Protein AF-A0A524QD61-F1 (afdb_monomer_lite)

pLDDT: mean 81.46, std 14.7, range [40.5, 98.0]

Sequence (202 aa):
MQDIEWNERHVESLQLNGTSVRSRIYLPDRIAVSKVGALKPNMVGGVGQSLQEFVIHHDVAAAFSEAGFSGFSLRPVFNSKTETAYTEIHQLYSDVIMPAAELGRKTPPADGGGVRQLGCLVYENLEQHDVADFNRTAEDWAAGNMPLWVVSDRVRELFLRNKLKGWAFRPVLVKASEMHIEYERLWNGLFEQVAANSQNFF

Secondary structure (DSSP, 8-state):
-EEEEEEEEEEEEE-TTS-EEEEEEEEEEEEEES--TT--TTBEEEETTTS-EEEEEHHHHHHHHHTT--S-EEEEEEETTT-PEEEEEEEEE---BPPPPEEPTT-PBPTTSSBPTTSPEEES-GGGS---SEEE-S---BTTTBPPEEE-HHHHHHHHHTT-BS------EETTSHHHHHHHHHHHHHHHHHHH-TT---

Radius of gyration: 18.97 Å; chains: 1; bounding box: 41×42×58 Å

Foldseek 3Di:
DKDWDWDKDWAFAQDPVRDGDTDIAIFTPAIADQDDVPADLQEWADDDPFQLWIKHFVNVVVLCVVLVFDFWDWAFYANPPPRDTDDGMTTTGGPAEDHYFDFDPDQDCDDPRHRPPPTATEDEPCVVPPDTQWYWYSAQPTPPRHTHIDGDPVSVVSCVVVVHDDDDDDDHHYPPPPVNVVVVVVVVVVVVVLVPDPVDDD

Structure (mmCIF, N/CA/C/O backbone):
data_AF-A0A524QD61-F1
#
_entry.id   AF-A0A524QD61-F1
#
loop_
_atom_site.group_PDB
_atom_site.id
_atom_site.type_symbol
_atom_site.label_atom_id
_atom_site.label_alt_id
_atom_site.label_comp_id
_atom_site.label_asym_id
_atom_site.label_entity_id
_atom_site.label_seq_id
_atom_site.pdbx_PDB_ins_code
_atom_site.Cartn_x
_atom_site.Cartn_y
_atom_site.Cartn_z
_atom_site.occupancy
_atom_site.B_iso_or_equiv
_atom_site.auth_seq_id
_atom_site.auth_comp_id
_atom_site.auth_asym_id
_atom_site.auth_atom_id
_atom_site.pdbx_PDB_model_num
ATOM 1 N N . MET A 1 1 ? 0.135 13.541 21.041 1.00 54.34 1 MET A N 1
ATOM 2 C CA . MET A 1 1 ? 1.300 12.672 21.275 1.00 54.34 1 MET A CA 1
ATOM 3 C C . MET A 1 1 ? 0.947 11.331 20.665 1.00 54.34 1 MET A C 1
ATOM 5 O O . MET A 1 1 ? -0.198 10.916 20.827 1.00 54.34 1 MET A O 1
ATOM 9 N N . GLN A 1 2 ? 1.826 10.796 19.827 1.00 64.00 2 GLN A N 1
ATOM 10 C CA . GLN A 1 2 ? 1.661 9.499 19.173 1.00 64.00 2 GLN A CA 1
ATOM 11 C C . GLN A 1 2 ? 2.726 8.597 19.777 1.00 64.00 2 GLN A C 1
ATOM 13 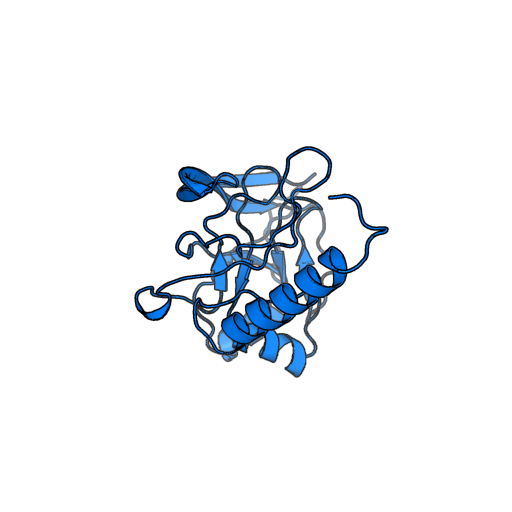O O . GLN A 1 2 ? 3.885 9.006 19.788 1.00 64.00 2 GLN A O 1
ATOM 18 N N . ASP A 1 3 ? 2.324 7.429 20.262 1.00 73.69 3 ASP A N 1
ATOM 19 C CA . ASP A 1 3 ? 3.251 6.422 20.774 1.00 73.69 3 ASP A CA 1
ATOM 20 C C . ASP A 1 3 ? 3.189 5.221 19.834 1.00 73.69 3 ASP A C 1
ATOM 22 O O . ASP A 1 3 ? 2.102 4.744 19.486 1.00 73.69 3 ASP A O 1
ATOM 26 N N . ILE A 1 4 ? 4.356 4.799 19.353 1.00 74.75 4 ILE A N 1
ATOM 27 C CA . ILE A 1 4 ? 4.501 3.726 18.371 1.00 74.75 4 ILE A CA 1
ATOM 28 C C . ILE A 1 4 ? 5.575 2.774 18.871 1.00 74.75 4 ILE A C 1
ATOM 30 O O . ILE A 1 4 ? 6.682 3.203 19.197 1.00 74.75 4 ILE A O 1
ATOM 34 N N . GLU A 1 5 ? 5.239 1.490 18.913 1.00 76.94 5 GLU A N 1
ATOM 35 C CA . GLU A 1 5 ? 6.209 0.419 19.138 1.00 76.94 5 GLU A CA 1
ATOM 36 C C . GLU A 1 5 ? 6.637 -0.139 17.783 1.00 76.94 5 GLU A C 1
ATOM 38 O O . GLU A 1 5 ? 5.806 -0.301 16.888 1.00 76.94 5 GLU A O 1
ATOM 43 N N . TRP A 1 6 ? 7.929 -0.413 17.620 1.00 75.62 6 TRP A N 1
ATOM 44 C CA . TRP A 1 6 ? 8.536 -0.743 16.332 1.00 75.62 6 TRP A CA 1
ATOM 45 C C . TRP A 1 6 ? 9.083 -2.168 16.312 1.00 75.62 6 TRP A C 1
ATOM 47 O O . TRP A 1 6 ? 9.751 -2.593 17.253 1.00 75.62 6 TRP A O 1
ATOM 57 N N . ASN A 1 7 ? 8.871 -2.855 15.193 1.00 73.31 7 ASN A N 1
ATOM 58 C CA . ASN A 1 7 ? 9.538 -4.096 14.829 1.00 73.31 7 ASN A CA 1
ATOM 59 C C . ASN A 1 7 ? 10.638 -3.797 13.812 1.00 73.31 7 ASN A C 1
ATOM 61 O O . ASN A 1 7 ? 10.357 -3.313 12.711 1.00 73.31 7 ASN A O 1
ATOM 65 N N . GLU A 1 8 ? 11.887 -4.083 14.166 1.00 74.81 8 GLU A N 1
ATOM 66 C CA . GLU A 1 8 ? 13.007 -3.965 13.236 1.00 74.81 8 GLU A CA 1
ATOM 67 C C . GLU A 1 8 ? 13.124 -5.239 12.395 1.00 74.81 8 GLU A C 1
ATOM 69 O O . GLU A 1 8 ? 13.230 -6.352 12.916 1.00 74.81 8 GLU A O 1
ATOM 74 N N . ARG A 1 9 ? 13.147 -5.073 11.071 1.00 72.94 9 ARG A N 1
ATOM 75 C CA . ARG A 1 9 ? 13.425 -6.151 10.122 1.00 72.94 9 ARG A CA 1
ATOM 76 C C . ARG A 1 9 ? 14.653 -5.799 9.293 1.00 72.94 9 ARG A C 1
ATOM 78 O O . ARG A 1 9 ? 14.871 -4.649 8.918 1.00 72.94 9 ARG A O 1
ATOM 85 N N . HIS A 1 10 ? 15.452 -6.814 8.981 1.00 68.38 10 HIS A N 1
ATOM 86 C CA . HIS A 1 10 ? 16.588 -6.677 8.075 1.00 68.38 10 HIS A CA 1
ATOM 87 C C . HIS A 1 10 ? 16.255 -7.324 6.741 1.00 68.38 10 HIS A C 1
ATOM 89 O O . HIS A 1 10 ? 16.083 -8.544 6.693 1.00 68.38 10 HIS A O 1
ATOM 95 N N . VAL A 1 11 ? 16.243 -6.530 5.676 1.00 67.44 11 VAL A N 1
ATOM 96 C CA . VAL A 1 11 ? 15.952 -6.995 4.317 1.00 67.44 11 VAL A CA 1
ATOM 97 C C . VAL A 1 11 ? 17.062 -6.600 3.359 1.00 67.44 11 VAL A C 1
ATOM 99 O O . VAL A 1 11 ? 17.781 -5.623 3.579 1.00 67.44 11 VAL A O 1
ATOM 102 N N . GLU A 1 12 ? 17.242 -7.392 2.309 1.00 66.19 12 GLU A N 1
ATOM 103 C CA . GLU A 1 12 ? 18.050 -6.959 1.173 1.00 66.19 12 GLU A CA 1
ATOM 104 C C . GLU A 1 12 ? 17.297 -5.849 0.446 1.00 66.19 12 GLU A C 1
ATOM 106 O O . GLU A 1 12 ? 16.121 -5.999 0.129 1.00 66.19 12 GLU A O 1
ATOM 111 N N . SER A 1 13 ? 17.965 -4.720 0.235 1.00 62.00 13 SER A N 1
ATOM 112 C CA . SER A 1 13 ? 17.374 -3.535 -0.379 1.00 62.00 13 SER A CA 1
ATOM 113 C C . SER A 1 13 ? 18.336 -2.963 -1.408 1.00 62.00 13 SER A C 1
ATOM 115 O O . SER A 1 13 ? 19.558 -3.049 -1.247 1.00 62.00 13 SER A O 1
ATOM 117 N N . LEU A 1 14 ? 17.799 -2.325 -2.438 1.00 56.44 14 LEU A N 1
ATOM 118 C CA . LEU A 1 14 ? 18.605 -1.546 -3.363 1.00 56.44 14 LEU A CA 1
ATOM 119 C C . LEU A 1 14 ? 18.788 -0.136 -2.805 1.00 56.44 14 LEU A C 1
ATOM 121 O O . LEU A 1 14 ? 17.829 0.621 -2.657 1.00 56.44 14 LEU A O 1
ATOM 125 N N . GLN A 1 15 ? 20.035 0.229 -2.503 1.00 58.75 15 GLN A N 1
ATOM 126 C CA . GLN A 1 15 ? 20.349 1.625 -2.225 1.00 58.75 15 GLN A CA 1
ATOM 127 C C . GLN A 1 15 ? 20.408 2.428 -3.525 1.00 58.75 15 GLN A C 1
ATOM 129 O O . GLN A 1 15 ? 20.627 1.894 -4.614 1.00 58.75 15 GLN A O 1
ATOM 134 N N . LEU A 1 16 ? 20.233 3.745 -3.402 1.00 51.09 16 LEU A N 1
ATOM 135 C CA . LEU A 1 16 ? 20.120 4.687 -4.523 1.00 51.09 16 LEU A CA 1
ATOM 136 C C . LEU A 1 16 ? 21.317 4.684 -5.497 1.00 51.09 16 LEU A C 1
ATOM 138 O O . LEU A 1 16 ? 21.212 5.211 -6.599 1.00 51.09 16 LEU A O 1
ATOM 142 N N . ASN A 1 17 ? 22.444 4.083 -5.115 1.00 47.22 17 ASN A N 1
ATOM 143 C CA . ASN A 1 17 ? 23.649 3.914 -5.930 1.00 47.22 17 ASN A CA 1
ATOM 144 C C . ASN A 1 17 ? 23.704 2.575 -6.701 1.00 47.22 17 ASN A C 1
ATOM 146 O O . ASN A 1 17 ? 24.743 2.254 -7.277 1.00 47.22 17 ASN A O 1
ATOM 150 N N . GLY A 1 18 ? 22.629 1.780 -6.703 1.00 48.41 18 GLY A N 1
ATOM 151 C CA . GLY A 1 18 ? 22.551 0.517 -7.445 1.00 48.41 18 GLY A CA 1
ATOM 152 C C . GLY A 1 18 ? 23.327 -0.641 -6.809 1.00 48.41 18 GLY A C 1
ATOM 153 O O . GLY A 1 18 ? 23.438 -1.705 -7.415 1.00 48.41 18 GLY A O 1
ATOM 154 N N . THR A 1 19 ? 23.851 -0.468 -5.591 1.00 53.31 19 THR A N 1
ATOM 155 C CA . THR A 1 19 ? 24.375 -1.586 -4.798 1.00 53.31 19 THR A CA 1
ATOM 156 C C . THR A 1 19 ? 23.262 -2.181 -3.940 1.00 53.31 19 THR A C 1
ATOM 158 O O . THR A 1 19 ? 22.610 -1.458 -3.184 1.00 53.31 19 THR A O 1
ATOM 161 N N . SER A 1 20 ? 23.055 -3.499 -4.044 1.00 55.41 20 SER A N 1
ATOM 162 C CA . SER A 1 20 ? 22.259 -4.238 -3.061 1.00 55.41 20 SER A CA 1
ATOM 163 C C . SER A 1 20 ? 23.017 -4.230 -1.735 1.00 55.41 20 SER A C 1
ATOM 165 O O . SER A 1 20 ? 24.135 -4.742 -1.640 1.00 55.41 20 SER A O 1
ATOM 167 N N . VAL A 1 21 ? 22.432 -3.594 -0.725 1.00 61.47 21 VAL A N 1
ATOM 168 C CA . VAL A 1 21 ? 22.944 -3.587 0.645 1.00 61.47 21 VAL A CA 1
ATOM 169 C C . VAL A 1 21 ? 21.800 -4.004 1.552 1.00 61.47 21 VAL A C 1
ATOM 171 O O . VAL A 1 21 ? 20.645 -3.614 1.368 1.00 61.47 21 VAL A O 1
ATOM 174 N N . ARG A 1 22 ? 22.115 -4.817 2.558 1.00 66.12 22 ARG A N 1
ATOM 175 C CA . ARG A 1 22 ? 21.150 -5.178 3.590 1.00 66.12 22 ARG A CA 1
ATOM 176 C C . ARG A 1 22 ? 20.804 -3.930 4.405 1.00 66.12 22 ARG A C 1
ATOM 178 O O . ARG A 1 22 ? 21.645 -3.455 5.169 1.00 66.12 22 ARG A O 1
ATOM 185 N N . SER A 1 23 ? 19.584 -3.424 4.256 1.00 69.12 23 SER A N 1
ATOM 186 C CA . SER A 1 23 ? 19.097 -2.262 5.003 1.00 69.12 23 SER A CA 1
ATOM 187 C C . SER A 1 23 ? 18.125 -2.682 6.097 1.00 69.12 23 SER A C 1
ATOM 189 O O . SER A 1 23 ? 17.608 -3.804 6.147 1.00 69.12 23 SER A O 1
ATOM 191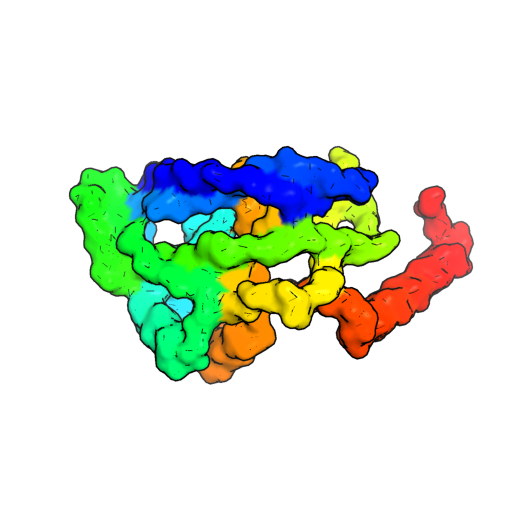 N N . ARG A 1 24 ? 17.939 -1.768 7.044 1.00 77.00 24 ARG A N 1
ATOM 192 C CA . ARG A 1 24 ? 16.968 -1.906 8.125 1.00 77.00 24 ARG A CA 1
ATOM 193 C C . ARG A 1 24 ? 15.681 -1.264 7.663 1.00 77.00 24 ARG A C 1
ATOM 195 O O . ARG A 1 24 ? 15.724 -0.116 7.240 1.00 77.00 24 ARG A O 1
ATOM 202 N N . ILE A 1 25 ? 14.575 -1.978 7.800 1.00 81.94 25 ILE A N 1
ATOM 203 C CA . ILE A 1 25 ? 13.248 -1.390 7.678 1.00 81.94 25 ILE A CA 1
ATOM 204 C C . ILE A 1 25 ? 12.513 -1.512 9.009 1.00 81.94 25 ILE A C 1
ATOM 206 O O . ILE A 1 25 ? 12.712 -2.475 9.759 1.00 81.94 25 ILE A O 1
ATOM 210 N N . TYR A 1 26 ? 11.654 -0.540 9.292 1.00 83.81 26 TYR A N 1
ATOM 211 C CA . TYR A 1 26 ? 10.843 -0.521 10.505 1.00 83.81 26 TYR A CA 1
ATOM 212 C C . TYR A 1 26 ? 9.369 -0.693 10.167 1.00 83.81 26 TYR A C 1
ATOM 214 O O . TYR A 1 26 ? 8.818 0.050 9.356 1.00 83.81 26 TYR A O 1
ATOM 222 N N . LEU A 1 27 ? 8.729 -1.664 10.817 1.00 87.12 27 LEU A N 1
ATOM 223 C CA . LEU A 1 27 ? 7.286 -1.875 10.751 1.00 87.12 27 LEU A CA 1
ATOM 224 C C . LEU A 1 27 ? 6.686 -1.555 12.124 1.00 87.12 27 LEU A C 1
ATOM 226 O O . LEU A 1 27 ? 7.157 -2.101 13.122 1.00 87.12 27 LEU A O 1
ATOM 230 N N . PRO A 1 28 ? 5.670 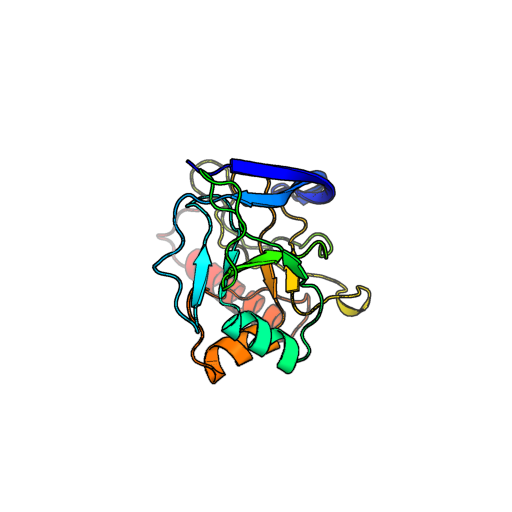-0.688 12.229 1.00 83.81 28 PRO A N 1
ATOM 231 C CA . PRO A 1 28 ? 5.061 -0.383 13.518 1.00 83.81 28 PRO A CA 1
ATOM 232 C C . PRO A 1 28 ? 4.235 -1.567 14.010 1.00 83.81 28 PRO A C 1
ATOM 234 O O . PRO A 1 28 ? 3.270 -1.992 13.367 1.00 83.81 28 PRO A O 1
ATOM 237 N N . ASP A 1 29 ? 4.582 -2.073 15.186 1.00 84.75 29 ASP A N 1
ATOM 238 C CA . ASP A 1 29 ? 3.861 -3.179 15.789 1.00 84.75 29 ASP A CA 1
ATOM 239 C C . ASP A 1 29 ? 2.577 -2.743 16.492 1.00 84.75 29 ASP A C 1
ATOM 241 O O . ASP A 1 29 ? 1.589 -3.484 16.487 1.00 84.75 29 ASP A O 1
ATOM 245 N N . ARG A 1 30 ? 2.585 -1.525 17.040 1.00 88.94 30 ARG A N 1
ATOM 246 C CA . ARG A 1 30 ? 1.469 -0.921 17.766 1.00 88.94 30 ARG A CA 1
ATOM 247 C C . ARG A 1 30 ? 1.380 0.561 17.444 1.00 88.94 30 ARG A C 1
ATOM 249 O O . ARG A 1 30 ? 2.387 1.263 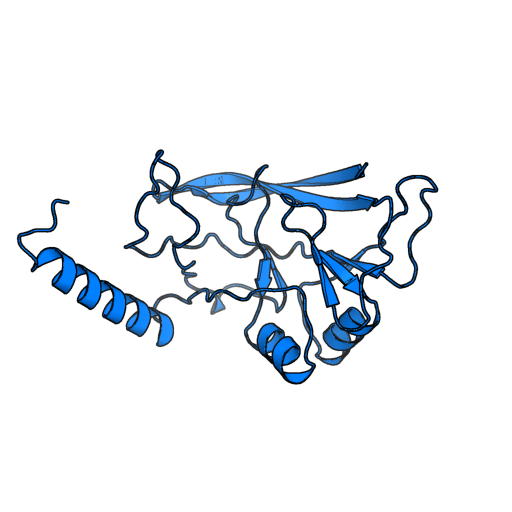17.475 1.00 88.94 30 ARG A O 1
ATOM 256 N N . ILE A 1 31 ? 0.161 1.045 17.217 1.00 90.31 31 ILE A N 1
ATOM 257 C CA . ILE A 1 31 ? -0.126 2.466 17.011 1.00 90.31 31 ILE A CA 1
ATOM 258 C C . ILE A 1 31 ? -1.064 2.967 18.111 1.00 90.31 31 ILE A C 1
ATOM 260 O O . ILE A 1 31 ? -2.183 2.470 18.269 1.00 90.31 31 ILE A O 1
ATOM 264 N N . ALA A 1 32 ? -0.633 4.001 18.835 1.00 90.06 32 ALA A N 1
ATOM 265 C CA . ALA A 1 32 ? -1.470 4.747 19.763 1.00 90.06 32 ALA A CA 1
ATOM 266 C C . ALA A 1 32 ? -1.633 6.208 19.313 1.00 90.06 32 ALA A C 1
ATOM 268 O O . ALA A 1 32 ? -0.662 6.937 19.094 1.00 90.06 32 ALA A O 1
ATOM 269 N N . VAL A 1 33 ? -2.883 6.666 19.201 1.00 87.62 33 VAL A N 1
ATOM 270 C CA . VAL A 1 33 ? -3.227 8.033 18.788 1.00 87.62 33 VAL A CA 1
ATOM 271 C C . VAL A 1 33 ? -4.212 8.677 19.756 1.00 87.62 33 VAL A C 1
ATOM 273 O O . VAL A 1 33 ? -5.158 8.059 20.247 1.00 87.62 33 VAL A O 1
ATOM 276 N N . SER A 1 34 ? -4.027 9.971 20.014 1.00 83.38 34 SER A N 1
ATOM 277 C CA . SER A 1 34 ? -4.862 10.698 20.978 1.00 83.38 34 SER A CA 1
ATOM 278 C C . SER A 1 34 ? -6.315 10.883 20.531 1.00 83.38 34 SER A C 1
ATOM 280 O O . SER A 1 34 ? -7.185 11.098 21.371 1.00 83.38 34 SER A O 1
ATOM 282 N N . LYS A 1 35 ? -6.573 10.882 19.216 1.00 80.31 35 LYS A N 1
ATOM 283 C CA . LYS A 1 35 ? -7.901 11.034 18.606 1.00 80.31 35 LYS A CA 1
ATOM 284 C C . LYS A 1 35 ? -7.909 10.382 17.229 1.00 80.31 35 LYS A C 1
ATOM 286 O O . LYS A 1 35 ? -6.923 10.480 16.506 1.00 80.31 35 LYS A O 1
ATOM 291 N N . VAL A 1 36 ? -9.059 9.837 16.851 1.00 74.50 36 VAL A N 1
ATOM 292 C CA . VAL A 1 36 ? -9.309 9.273 15.511 1.00 74.50 36 VAL A CA 1
ATOM 293 C C . VAL A 1 36 ? -10.597 9.801 14.872 1.00 74.50 36 VAL A C 1
ATOM 295 O O . VAL A 1 36 ? -10.943 9.413 13.762 1.00 74.50 36 VAL A O 1
ATOM 298 N N . GLY A 1 37 ? -11.304 10.695 15.576 1.00 63.16 37 GLY A N 1
ATOM 299 C CA . GLY A 1 37 ? -12.721 11.039 15.382 1.00 63.16 37 GLY A CA 1
ATOM 300 C C . GLY A 1 37 ? -13.116 11.749 14.082 1.00 63.16 37 GLY A C 1
ATOM 301 O O . GLY A 1 37 ? -14.137 12.422 14.059 1.00 63.16 37 GLY A O 1
ATOM 302 N N . ALA A 1 38 ? -12.333 11.627 13.015 1.00 71.88 38 ALA A N 1
ATOM 303 C CA . ALA A 1 38 ? -12.688 12.096 11.679 1.00 71.88 38 ALA A CA 1
ATOM 304 C C . ALA A 1 38 ? -12.552 11.009 10.597 1.00 71.88 38 ALA A C 1
ATOM 306 O O . ALA A 1 38 ? -12.813 11.299 9.427 1.00 71.88 38 ALA A O 1
ATOM 307 N N . LEU A 1 39 ? -12.154 9.778 10.950 1.00 88.88 39 LEU A N 1
ATOM 308 C CA . LEU A 1 39 ? -12.065 8.695 9.976 1.00 88.88 39 LEU A CA 1
ATOM 309 C C . LEU A 1 39 ? -13.470 8.205 9.613 1.00 88.88 39 LEU A C 1
ATOM 311 O O . LEU A 1 39 ? -14.200 7.697 10.458 1.00 88.88 39 LEU A O 1
ATOM 315 N N . LYS A 1 40 ? -13.861 8.413 8.356 1.00 92.31 40 LYS A N 1
ATOM 316 C CA . LYS A 1 40 ? -15.184 8.036 7.846 1.00 92.31 40 LYS A CA 1
ATOM 317 C C . LYS A 1 40 ? -15.223 6.552 7.446 1.00 92.31 40 LYS A C 1
ATOM 319 O O . LYS A 1 40 ? -14.181 6.025 7.060 1.00 92.31 40 LYS A O 1
ATOM 324 N N . PRO A 1 41 ? -16.419 5.932 7.404 1.00 94.81 41 PRO A N 1
ATOM 325 C CA . PRO A 1 41 ? -16.633 4.553 6.949 1.00 94.81 41 PRO A CA 1
ATOM 326 C C . PRO A 1 41 ? -15.951 4.148 5.642 1.00 94.81 41 PRO A C 1
ATOM 328 O O . PRO A 1 41 ? -15.551 3.008 5.475 1.00 94.81 41 PRO A O 1
ATOM 331 N N . ASN A 1 42 ? -15.787 5.081 4.704 1.00 94.81 42 ASN A N 1
ATOM 332 C CA . ASN A 1 42 ? -15.189 4.822 3.396 1.00 94.81 42 ASN A CA 1
ATOM 333 C C . ASN A 1 42 ? -13.763 5.381 3.265 1.00 94.81 42 ASN A C 1
ATOM 335 O O . ASN A 1 42 ? -13.354 5.764 2.167 1.00 94.81 42 ASN A O 1
ATOM 339 N N . MET A 1 43 ? -13.032 5.534 4.371 1.00 92.62 43 MET A N 1
ATOM 340 C CA . MET A 1 43 ? -11.763 6.255 4.385 1.00 92.62 43 MET A CA 1
ATOM 341 C C . MET A 1 43 ? -10.629 5.468 5.040 1.00 92.62 43 MET A C 1
ATOM 343 O O . MET A 1 43 ? -10.794 4.823 6.072 1.00 92.62 43 MET A O 1
ATOM 347 N N . VAL A 1 44 ? -9.452 5.611 4.440 1.00 93.19 44 VAL A N 1
ATOM 348 C CA . VAL A 1 44 ? -8.146 5.272 4.996 1.00 93.19 44 VAL A CA 1
ATOM 349 C C . VAL A 1 44 ? -7.498 6.555 5.519 1.00 93.19 44 VAL A C 1
ATOM 351 O O . VAL A 1 44 ? -7.498 7.586 4.846 1.00 93.19 44 VAL A O 1
ATOM 354 N N . GLY A 1 45 ? -6.984 6.530 6.741 1.00 90.81 45 GLY A N 1
ATOM 355 C CA . GLY A 1 45 ? -6.343 7.668 7.392 1.00 90.81 45 GLY A CA 1
ATOM 356 C C . GLY A 1 45 ? -4.850 7.436 7.539 1.00 90.81 45 GLY A C 1
ATOM 357 O O . GLY A 1 45 ? -4.446 6.388 8.026 1.00 90.81 45 GLY A O 1
ATOM 358 N N . GLY A 1 46 ? -4.030 8.412 7.153 1.00 89.00 46 GLY A N 1
ATOM 359 C CA . GLY A 1 46 ? -2.598 8.387 7.450 1.00 89.00 46 GLY A CA 1
ATOM 360 C C . GLY A 1 46 ? -2.328 8.639 8.936 1.00 89.00 46 GLY A C 1
ATOM 361 O O . GLY A 1 46 ? -2.961 9.498 9.558 1.00 89.00 46 GLY A O 1
ATOM 362 N N . VAL A 1 47 ? -1.378 7.906 9.506 1.00 85.62 47 VAL A N 1
ATOM 363 C CA . VAL A 1 47 ? -0.895 8.087 10.876 1.00 85.62 47 VAL A CA 1
ATOM 364 C C . VAL A 1 47 ? 0.330 8.987 10.835 1.00 85.62 47 VAL A C 1
ATOM 366 O O . VAL A 1 47 ? 1.371 8.605 10.324 1.00 85.62 47 VAL A O 1
ATOM 369 N N . GLY A 1 48 ? 0.210 10.204 11.370 1.00 74.06 48 GLY A N 1
ATOM 370 C CA . GLY A 1 48 ? 1.297 11.189 11.316 1.00 74.06 48 GLY A CA 1
ATOM 371 C C . GLY A 1 48 ? 1.637 11.637 9.886 1.00 74.06 48 GLY A C 1
ATOM 372 O O . GLY A 1 48 ? 1.158 11.087 8.901 1.00 74.06 48 GLY A O 1
ATOM 373 N N . GLN A 1 49 ? 2.438 12.695 9.754 1.00 65.25 49 GLN A N 1
ATOM 374 C CA . GLN A 1 49 ? 2.804 13.213 8.426 1.00 65.25 49 GLN A CA 1
ATOM 375 C C . GLN A 1 49 ? 3.958 12.439 7.776 1.00 65.25 49 GLN A C 1
ATOM 377 O O . GLN A 1 49 ? 4.114 12.495 6.560 1.00 65.25 49 GLN A O 1
ATOM 382 N N . SER A 1 50 ? 4.757 11.720 8.567 1.00 65.56 50 SER A N 1
ATOM 383 C CA . SER A 1 50 ? 5.985 11.068 8.105 1.00 65.56 50 SER A CA 1
ATOM 384 C C . SER A 1 50 ? 5.941 9.546 8.140 1.00 65.56 50 SER A C 1
ATOM 386 O O . SER A 1 50 ? 6.811 8.941 7.527 1.00 65.56 50 SER A O 1
ATOM 388 N N . LEU A 1 51 ? 4.973 8.927 8.830 1.00 7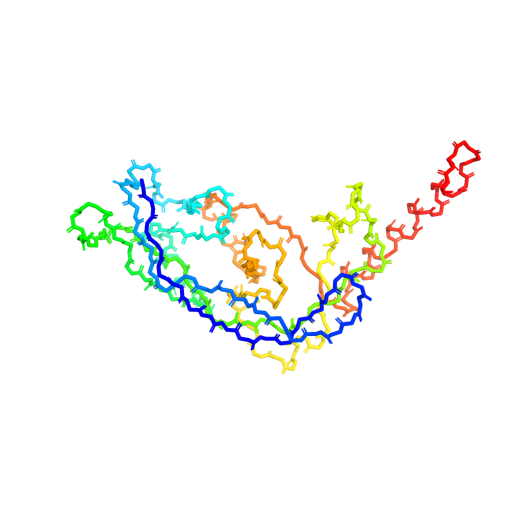1.44 51 LEU A N 1
ATOM 389 C CA . LEU A 1 51 ? 5.072 7.510 9.192 1.00 71.44 51 LEU A CA 1
ATOM 390 C C . LEU A 1 51 ? 4.699 6.549 8.056 1.00 71.44 51 LEU A C 1
ATOM 392 O O . LEU A 1 51 ? 5.033 5.387 8.150 1.00 71.44 51 LEU A O 1
ATOM 396 N N . GLN A 1 52 ? 4.072 7.012 6.965 1.00 80.19 52 GLN A N 1
ATOM 397 C CA . GLN A 1 52 ? 3.627 6.155 5.840 1.00 80.19 52 GLN A CA 1
ATOM 398 C C . GLN A 1 52 ? 2.747 4.965 6.269 1.00 80.19 52 GLN A C 1
ATOM 400 O O . GLN A 1 52 ? 2.672 3.935 5.601 1.00 80.19 52 GLN A O 1
ATOM 405 N N . GLU A 1 53 ? 2.049 5.131 7.389 1.00 88.94 53 GLU A N 1
ATOM 406 C CA . GLU A 1 53 ? 1.232 4.104 8.022 1.00 88.94 53 GLU A CA 1
ATOM 407 C C . GLU A 1 53 ? -0.222 4.512 8.018 1.00 88.94 53 GLU A C 1
ATOM 409 O O . GLU A 1 53 ? -0.549 5.702 8.029 1.00 88.94 53 GLU A O 1
ATOM 414 N N . PHE A 1 54 ? -1.100 3.515 8.001 1.00 92.19 54 PHE A N 1
ATOM 415 C CA . PHE A 1 54 ? -2.510 3.748 7.758 1.00 92.19 54 PHE A CA 1
ATOM 416 C C . PHE A 1 54 ? -3.400 3.066 8.786 1.00 92.19 54 PHE A C 1
ATOM 418 O O . PHE A 1 54 ? -3.182 1.930 9.203 1.00 92.19 54 PHE A O 1
ATOM 425 N N . VAL A 1 55 ? -4.453 3.783 9.155 1.00 94.00 55 VAL A N 1
ATOM 426 C CA . VAL A 1 55 ? -5.587 3.265 9.910 1.00 94.00 55 VAL A CA 1
ATOM 427 C C . VAL A 1 55 ? -6.823 3.266 9.027 1.00 94.00 55 VAL A C 1
ATOM 429 O O . VAL A 1 55 ? -7.005 4.154 8.194 1.00 94.00 55 VAL A O 1
ATOM 432 N N . ILE A 1 56 ? -7.682 2.275 9.202 1.00 95.38 56 ILE A N 1
ATOM 433 C CA . ILE A 1 56 ? -8.887 2.081 8.402 1.00 95.38 56 ILE A CA 1
ATOM 434 C C . ILE A 1 56 ? -10.096 1.869 9.301 1.00 95.38 56 ILE A C 1
ATOM 436 O O . ILE A 1 56 ? -9.981 1.306 10.389 1.00 95.38 56 ILE A O 1
ATOM 440 N N . HIS A 1 57 ? -11.255 2.330 8.838 1.00 95.44 57 HIS A N 1
ATOM 441 C CA . HIS A 1 57 ? -12.527 2.012 9.476 1.00 95.44 57 HIS A CA 1
ATOM 442 C C . HIS A 1 57 ? -12.867 0.527 9.273 1.00 95.44 57 HIS A C 1
ATOM 444 O O . HIS A 1 57 ? -12.489 -0.052 8.250 1.00 95.44 57 HIS A O 1
ATOM 450 N N . HIS A 1 58 ? -13.606 -0.081 10.202 1.00 94.69 58 HIS A N 1
ATOM 451 C CA . HIS A 1 58 ? -14.004 -1.489 10.112 1.00 94.69 58 HIS A CA 1
ATOM 452 C C . HIS A 1 58 ? -14.775 -1.804 8.815 1.00 94.69 58 HIS A C 1
ATOM 454 O O . HIS A 1 58 ? -14.579 -2.865 8.238 1.00 94.69 58 HIS A O 1
ATOM 460 N N . ASP A 1 59 ? -15.570 -0.864 8.295 1.00 95.94 59 ASP A N 1
ATOM 461 C CA . ASP A 1 59 ? -16.271 -1.011 7.006 1.00 95.94 59 ASP A CA 1
ATOM 462 C C . ASP A 1 59 ? -15.311 -1.160 5.813 1.00 95.94 59 ASP A C 1
ATOM 464 O O . ASP A 1 59 ? -15.544 -1.960 4.907 1.00 95.94 59 ASP A O 1
ATOM 468 N N . VAL A 1 60 ? -14.194 -0.420 5.809 1.00 97.00 60 VAL A N 1
ATOM 469 C CA . VAL A 1 60 ? -13.141 -0.596 4.793 1.00 97.00 60 VAL A CA 1
ATOM 470 C C . VAL A 1 60 ? -12.497 -1.972 4.949 1.00 97.00 60 VAL A C 1
ATOM 472 O O . VAL A 1 60 ? -12.252 -2.659 3.960 1.00 97.00 60 VAL A O 1
ATOM 475 N N . ALA A 1 61 ? -12.254 -2.392 6.191 1.00 96.06 61 ALA A N 1
ATOM 476 C CA . ALA A 1 61 ? -11.674 -3.693 6.489 1.00 96.06 61 ALA A CA 1
ATOM 477 C C . ALA A 1 61 ? -12.592 -4.859 6.070 1.00 96.06 61 ALA A C 1
ATOM 479 O O . ALA A 1 61 ? -12.115 -5.860 5.527 1.00 96.06 61 ALA A O 1
ATOM 480 N N . ALA A 1 62 ? -13.905 -4.705 6.253 1.00 96.38 62 ALA A N 1
ATOM 481 C CA . ALA A 1 62 ? -14.914 -5.635 5.766 1.00 96.38 62 ALA A CA 1
ATOM 482 C C . ALA A 1 62 ? -14.878 -5.712 4.236 1.00 96.38 62 ALA A C 1
ATOM 484 O O . ALA A 1 62 ? -14.778 -6.806 3.693 1.00 96.38 62 ALA A O 1
ATOM 485 N N . ALA A 1 63 ? -14.818 -4.569 3.543 1.00 97.56 63 ALA A N 1
ATOM 486 C CA . ALA A 1 63 ? -14.711 -4.546 2.084 1.00 97.56 63 ALA A CA 1
ATOM 487 C C . ALA A 1 63 ? -13.440 -5.246 1.563 1.00 97.56 63 ALA A C 1
ATOM 489 O O . ALA A 1 63 ? -13.490 -5.908 0.527 1.00 97.56 63 ALA A O 1
ATOM 490 N N . PHE A 1 64 ? -12.304 -5.126 2.262 1.00 97.56 64 PHE A N 1
ATOM 491 C CA . PHE A 1 64 ? -11.074 -5.849 1.903 1.00 97.56 64 PHE A CA 1
ATOM 492 C C . PHE A 1 64 ? -11.215 -7.359 2.120 1.00 97.56 64 PHE A C 1
ATOM 494 O O . PHE A 1 64 ? -10.792 -8.147 1.275 1.00 97.56 64 PHE A O 1
ATOM 501 N N . SER A 1 65 ? -11.847 -7.755 3.226 1.00 96.69 65 SER A N 1
ATOM 502 C CA . SER A 1 65 ? -12.088 -9.162 3.561 1.00 96.69 65 SER A CA 1
ATOM 503 C C . SER A 1 65 ? -13.070 -9.818 2.585 1.00 96.69 65 SER A C 1
ATOM 505 O O . SER A 1 65 ? -12.803 -10.903 2.078 1.00 96.69 65 SER A O 1
ATOM 507 N N . GLU A 1 66 ? -14.173 -9.141 2.256 1.00 97.50 66 GLU A N 1
ATOM 508 C CA . GLU A 1 66 ? -15.166 -9.590 1.270 1.00 97.50 66 GLU A CA 1
ATOM 509 C C . GLU A 1 66 ? -14.576 -9.708 -0.139 1.00 97.50 66 GLU A C 1
ATOM 511 O O . GLU A 1 66 ? -14.936 -10.612 -0.891 1.00 97.50 66 GLU A O 1
ATOM 516 N N . ALA A 1 67 ? -13.646 -8.818 -0.502 1.00 97.56 67 ALA A N 1
ATOM 517 C CA . ALA A 1 67 ? -12.914 -8.896 -1.764 1.00 97.56 67 ALA A CA 1
ATOM 518 C C . ALA A 1 67 ? -11.887 -10.046 -1.805 1.00 97.56 67 ALA A C 1
ATOM 520 O O . ALA A 1 67 ? -11.326 -10.320 -2.872 1.00 97.56 67 ALA A O 1
ATOM 521 N N . GLY A 1 68 ? -11.649 -10.713 -0.669 1.00 97.56 68 GLY A N 1
ATOM 522 C CA . GLY A 1 68 ? -10.706 -11.818 -0.537 1.00 97.56 68 GLY A CA 1
ATOM 523 C C . GLY A 1 68 ? -9.256 -11.387 -0.730 1.00 97.56 68 GLY A C 1
ATOM 524 O O . GLY A 1 68 ? -8.489 -12.132 -1.335 1.00 97.56 68 GLY A O 1
ATOM 525 N N . PHE A 1 69 ? -8.895 -10.175 -0.294 1.00 98.00 69 PHE A N 1
ATOM 526 C CA . PHE A 1 69 ? -7.522 -9.693 -0.423 1.00 98.00 69 PHE A CA 1
ATOM 527 C C . PHE A 1 69 ? -6.565 -10.395 0.545 1.00 98.00 69 PHE A C 1
ATOM 529 O O . PHE A 1 69 ? -6.926 -10.698 1.682 1.00 98.00 69 PHE A O 1
ATOM 536 N N . SER A 1 70 ? -5.332 -10.633 0.098 1.00 97.12 70 SER A N 1
ATOM 537 C CA . SER A 1 70 ? -4.266 -11.260 0.890 1.00 97.12 70 SER A CA 1
ATOM 538 C C . SER A 1 70 ? -3.200 -10.258 1.362 1.00 97.12 70 SER A C 1
ATOM 540 O O . SER A 1 70 ? -3.158 -9.106 0.930 1.00 97.12 70 SER A O 1
ATOM 542 N N . GLY A 1 71 ? -2.316 -10.697 2.267 1.00 95.62 71 GLY A N 1
ATOM 543 C CA . GLY A 1 71 ? -1.125 -9.935 2.676 1.00 95.62 71 GLY A CA 1
ATOM 544 C C . GLY A 1 71 ? -1.371 -8.779 3.639 1.00 95.62 71 GLY A C 1
ATOM 545 O O . GLY A 1 71 ? -0.463 -7.990 3.885 1.00 95.62 71 GLY A O 1
ATOM 546 N N . PHE A 1 72 ? -2.570 -8.670 4.210 1.00 96.75 72 PHE A N 1
ATOM 547 C CA . PHE A 1 72 ? -2.853 -7.705 5.266 1.00 96.75 72 PHE A CA 1
ATOM 548 C C . PHE A 1 72 ? -3.417 -8.374 6.520 1.00 96.75 72 PHE A C 1
ATOM 550 O O . PHE A 1 72 ? -4.016 -9.446 6.481 1.00 96.75 72 PHE A O 1
ATOM 557 N N . SER A 1 73 ? -3.245 -7.695 7.647 1.00 96.06 73 SER A N 1
ATOM 558 C CA . SER A 1 73 ? -3.908 -7.990 8.910 1.00 96.06 73 SER A CA 1
ATOM 559 C C . SER A 1 73 ? -4.382 -6.695 9.563 1.00 96.06 73 SER A C 1
ATOM 561 O O . SER A 1 73 ? -3.940 -5.593 9.220 1.00 96.06 73 SER A O 1
ATOM 563 N N . LEU A 1 74 ? -5.318 -6.833 10.497 1.00 96.38 74 LEU A N 1
ATOM 564 C CA . LEU A 1 74 ? -5.900 -5.723 11.238 1.00 96.38 74 LEU A CA 1
ATOM 565 C C . LEU A 1 74 ? -5.367 -5.756 12.661 1.00 96.38 74 LEU A C 1
ATOM 567 O O . LEU A 1 74 ? -5.560 -6.741 13.375 1.00 96.38 74 LEU A O 1
ATOM 571 N N . ARG A 1 75 ? -4.715 -4.673 13.082 1.00 95.69 75 ARG A N 1
ATOM 572 C CA . ARG A 1 75 ? -4.219 -4.533 14.454 1.00 95.69 75 ARG A CA 1
ATOM 573 C C . ARG A 1 75 ? -5.032 -3.499 15.231 1.00 95.69 75 ARG A C 1
ATOM 575 O O . ARG A 1 75 ? -5.535 -2.545 14.630 1.00 95.69 75 ARG A O 1
ATOM 582 N N . PRO A 1 76 ? -5.192 -3.660 16.556 1.00 95.06 76 PRO A N 1
ATOM 583 C CA . PRO A 1 76 ? -5.870 -2.660 17.369 1.00 95.06 76 PRO A CA 1
ATOM 584 C C . PRO A 1 76 ? -5.131 -1.319 17.338 1.00 95.06 76 PRO A C 1
ATOM 586 O O . PRO A 1 76 ? -3.905 -1.272 17.433 1.00 95.06 76 PRO A O 1
ATOM 589 N N . VAL A 1 77 ? -5.887 -0.224 17.262 1.00 93.69 77 VAL A N 1
ATOM 590 C CA . VAL A 1 77 ? -5.363 1.134 17.466 1.00 93.69 77 VAL A CA 1
ATOM 591 C C . VAL A 1 77 ? -5.751 1.586 18.860 1.00 93.69 77 VAL A C 1
ATOM 593 O O . VAL A 1 77 ? -6.913 1.475 19.246 1.00 93.69 77 VAL A O 1
ATOM 596 N N . PHE A 1 78 ? -4.803 2.134 19.609 1.00 93.62 78 PHE A N 1
ATOM 597 C CA . PHE A 1 78 ? -5.024 2.506 21.003 1.00 93.62 78 PHE A CA 1
ATOM 598 C C . PHE A 1 78 ? -5.229 4.007 21.173 1.00 93.62 78 PHE A C 1
ATOM 600 O O . PHE A 1 78 ? -4.656 4.832 20.458 1.00 93.62 78 PHE A O 1
ATOM 607 N N . ASN A 1 79 ? -6.026 4.384 22.166 1.00 91.38 79 ASN A N 1
ATOM 608 C CA . ASN A 1 79 ? -6.034 5.747 22.665 1.00 91.38 79 ASN A CA 1
ATOM 609 C C . ASN A 1 79 ? -4.750 5.994 23.466 1.00 91.38 79 ASN A C 1
ATOM 611 O O . ASN A 1 79 ? -4.509 5.326 24.466 1.00 91.38 79 ASN A O 1
ATOM 615 N N . SER A 1 80 ? -3.949 6.983 23.067 1.00 90.62 80 SER A N 1
ATOM 616 C CA . SER A 1 80 ? -2.649 7.253 23.705 1.00 90.62 80 SER A CA 1
ATOM 617 C C . SER A 1 80 ? -2.733 7.719 25.168 1.00 90.62 80 SER A C 1
ATOM 619 O O . SER A 1 80 ? -1.709 7.851 25.820 1.00 90.62 80 SER A O 1
ATOM 621 N N . LYS A 1 81 ? -3.921 8.070 25.677 1.00 89.19 81 LYS A N 1
ATOM 622 C CA . LYS A 1 81 ? -4.112 8.509 27.070 1.00 89.19 81 LYS A CA 1
ATOM 623 C C . LYS A 1 81 ? -4.694 7.420 27.959 1.00 89.19 81 LYS A C 1
ATOM 625 O O . LYS A 1 81 ? -4.334 7.343 29.125 1.00 89.19 81 LYS A O 1
ATOM 630 N N . THR A 1 82 ? -5.653 6.661 27.439 1.00 90.88 82 THR A N 1
ATOM 631 C CA . THR A 1 82 ? -6.394 5.656 28.215 1.00 90.88 82 THR A CA 1
ATOM 632 C C . THR A 1 82 ? -5.914 4.235 27.955 1.00 90.88 82 THR A C 1
ATOM 634 O O . THR A 1 82 ? -6.366 3.327 28.638 1.00 90.88 82 THR A O 1
ATOM 637 N N . GLU A 1 83 ? -5.067 4.033 26.942 1.00 91.00 83 GLU A N 1
ATOM 638 C CA . GLU A 1 83 ? -4.588 2.727 26.465 1.00 91.00 83 GLU A CA 1
ATOM 639 C C . GLU A 1 83 ? -5.695 1.743 26.066 1.00 91.00 83 GLU A C 1
ATOM 641 O O . GLU A 1 83 ? -5.455 0.563 25.831 1.00 91.00 83 GLU A O 1
ATOM 646 N N . THR A 1 84 ? -6.924 2.229 25.922 1.00 93.56 84 THR A N 1
ATOM 647 C CA . THR A 1 84 ? -8.056 1.444 25.438 1.00 93.56 84 THR A CA 1
ATOM 648 C C . THR A 1 84 ? -8.038 1.397 23.915 1.00 93.56 84 THR A C 1
ATOM 650 O O . THR A 1 84 ? -7.839 2.433 23.269 1.00 93.56 84 THR A O 1
ATOM 653 N N . ALA A 1 85 ? -8.285 0.224 23.337 1.00 94.19 85 ALA A N 1
ATOM 654 C CA . ALA A 1 85 ? -8.423 0.077 21.893 1.00 94.19 85 ALA A CA 1
ATOM 655 C C . ALA A 1 85 ? -9.684 0.791 21.373 1.00 94.19 85 ALA A C 1
ATOM 657 O O . ALA A 1 85 ? -10.738 0.758 22.011 1.00 94.19 85 ALA A O 1
ATOM 658 N N . TYR A 1 86 ? -9.581 1.418 20.203 1.00 92.56 86 TYR A N 1
ATOM 659 C CA . TYR A 1 86 ? -10.747 1.849 19.438 1.00 92.56 86 TYR A CA 1
ATOM 660 C C . TYR A 1 86 ? -11.407 0.624 18.791 1.00 92.56 86 TYR A C 1
ATOM 662 O O . TYR A 1 86 ? -10.712 -0.250 18.281 1.00 92.56 86 TYR A O 1
ATOM 670 N N . THR A 1 87 ? -12.740 0.558 18.809 1.00 90.88 87 THR A N 1
ATOM 671 C CA . THR A 1 87 ? -13.492 -0.587 18.263 1.00 90.88 87 THR A CA 1
ATOM 672 C C . THR A 1 87 ? -13.676 -0.502 16.752 1.00 90.88 87 THR A C 1
ATOM 674 O O . THR A 1 87 ? -13.579 -1.509 16.066 1.00 90.88 87 THR A O 1
ATOM 677 N N . GLU A 1 88 ? -13.895 0.707 16.232 1.00 91.94 88 GLU A N 1
ATOM 678 C CA . GLU A 1 88 ? -14.278 0.929 14.830 1.00 91.94 88 GLU A CA 1
ATOM 679 C C . GLU A 1 88 ? -13.089 1.101 13.883 1.00 91.94 88 GLU A C 1
ATOM 681 O O . GLU A 1 88 ? -13.277 1.308 12.683 1.00 91.94 88 GLU A O 1
ATOM 686 N N . ILE A 1 89 ? -11.867 1.139 14.420 1.00 93.88 89 ILE A N 1
ATOM 687 C CA . ILE A 1 89 ? -10.681 1.554 13.676 1.00 93.88 89 ILE A CA 1
ATOM 688 C C . ILE A 1 89 ? -9.540 0.595 13.945 1.00 93.88 89 ILE A C 1
ATOM 690 O O . ILE A 1 89 ? -9.181 0.322 15.091 1.00 93.88 89 ILE A O 1
ATOM 694 N N . HIS A 1 90 ? -8.922 0.164 12.857 1.00 95.12 90 HIS A N 1
ATOM 695 C CA . HIS A 1 90 ? -7.833 -0.789 12.863 1.00 95.12 90 HIS A CA 1
ATOM 696 C C . HIS A 1 90 ? -6.619 -0.192 12.168 1.00 95.12 90 HIS A C 1
ATOM 698 O O . HIS A 1 90 ? -6.745 0.558 11.202 1.00 95.12 90 HIS A O 1
ATOM 704 N N . GLN A 1 91 ? -5.431 -0.540 12.642 1.00 94.75 91 GLN A N 1
ATOM 705 C CA . GLN A 1 91 ? -4.212 -0.359 11.878 1.00 94.75 91 GLN A CA 1
ATOM 706 C C . GLN A 1 91 ? -4.244 -1.373 10.738 1.00 94.75 91 GLN A C 1
ATOM 708 O O . GLN A 1 91 ? -4.426 -2.570 10.974 1.00 94.75 91 GLN A O 1
ATOM 713 N N . LEU A 1 92 ? -4.049 -0.886 9.516 1.00 95.69 92 LEU A N 1
ATOM 714 C CA . LEU A 1 92 ? -3.764 -1.741 8.378 1.00 95.69 92 LEU A CA 1
ATOM 715 C C . LEU A 1 92 ? -2.293 -2.153 8.475 1.00 95.69 92 LEU A C 1
ATOM 717 O O . LEU A 1 92 ? -1.412 -1.296 8.465 1.00 95.69 92 LEU A O 1
ATOM 721 N N . TYR A 1 93 ? -2.026 -3.448 8.608 1.00 95.06 93 TYR A N 1
ATOM 722 C CA . TYR A 1 93 ? -0.676 -3.979 8.781 1.00 95.06 93 TYR A CA 1
ATOM 723 C C . TYR A 1 93 ? -0.352 -5.013 7.706 1.00 95.06 93 TYR A C 1
ATOM 725 O O . TYR A 1 93 ? -1.210 -5.803 7.326 1.00 95.06 93 TYR A O 1
ATOM 733 N N . SER A 1 94 ? 0.897 -5.030 7.250 1.00 93.81 94 SER A N 1
ATOM 734 C CA . SER A 1 94 ? 1.449 -6.061 6.373 1.00 93.81 94 SER A CA 1
ATOM 735 C C . SER A 1 94 ? 2.920 -6.251 6.724 1.00 93.81 94 SER A C 1
ATOM 737 O O . SER A 1 94 ? 3.651 -5.268 6.856 1.00 93.81 94 SER A O 1
ATOM 739 N N . ASP A 1 95 ? 3.327 -7.504 6.887 1.00 92.00 95 ASP A N 1
ATOM 740 C CA . ASP A 1 95 ? 4.714 -7.956 7.005 1.00 92.00 95 ASP A CA 1
ATOM 741 C C . ASP A 1 95 ? 5.191 -8.704 5.753 1.00 92.00 95 ASP A C 1
ATOM 743 O O . ASP A 1 95 ? 6.314 -9.211 5.729 1.00 92.00 95 ASP A O 1
ATOM 747 N N . VAL A 1 96 ? 4.370 -8.736 4.699 1.00 92.50 96 VAL A N 1
ATOM 748 C CA . VAL A 1 96 ? 4.756 -9.264 3.392 1.00 92.50 96 VAL A CA 1
ATOM 749 C C . VAL A 1 96 ? 5.628 -8.223 2.706 1.00 92.50 96 VAL A C 1
ATOM 751 O O . VAL A 1 96 ? 5.156 -7.155 2.312 1.00 92.50 96 VAL A O 1
ATOM 754 N N . ILE A 1 97 ? 6.920 -8.514 2.598 1.00 90.31 97 ILE A N 1
ATOM 755 C CA . ILE A 1 97 ? 7.905 -7.607 2.011 1.00 90.31 97 ILE A CA 1
ATOM 756 C C . ILE A 1 97 ? 8.267 -8.127 0.622 1.00 90.31 97 ILE A C 1
ATOM 758 O O . ILE A 1 97 ? 8.674 -9.277 0.465 1.00 90.31 97 ILE A O 1
ATOM 762 N N . MET A 1 98 ? 8.102 -7.264 -0.376 1.00 89.25 98 MET A N 1
ATOM 763 C CA . MET A 1 98 ? 8.479 -7.525 -1.763 1.00 89.25 98 MET A CA 1
ATOM 764 C C . MET A 1 98 ? 9.998 -7.711 -1.889 1.00 89.25 98 MET A C 1
ATOM 766 O O . MET A 1 98 ? 10.744 -7.179 -1.063 1.00 89.25 98 MET A O 1
ATOM 770 N N . PRO A 1 99 ? 10.493 -8.402 -2.934 1.00 86.38 99 PRO A N 1
ATOM 771 C CA . PRO A 1 99 ? 11.911 -8.329 -3.284 1.00 86.38 99 PRO A CA 1
ATOM 772 C C . PRO A 1 99 ? 12.328 -6.878 -3.560 1.00 86.38 99 PRO A C 1
ATOM 774 O O . PRO A 1 99 ? 11.484 -6.025 -3.838 1.00 86.38 99 PRO A O 1
ATOM 777 N N . ALA A 1 100 ? 13.631 -6.601 -3.520 1.00 83.62 100 ALA A N 1
ATOM 778 C CA . ALA A 1 100 ? 14.135 -5.279 -3.870 1.00 83.62 100 ALA A CA 1
ATOM 779 C C . ALA A 1 100 ? 13.772 -4.915 -5.320 1.00 83.62 100 ALA A C 1
ATOM 781 O O . ALA A 1 100 ? 13.959 -5.709 -6.243 1.00 83.62 100 ALA A O 1
ATOM 782 N N . ALA A 1 101 ? 13.254 -3.710 -5.511 1.00 82.62 101 ALA A N 1
ATOM 783 C CA . ALA A 1 101 ? 12.900 -3.169 -6.808 1.00 82.62 101 ALA A CA 1
ATOM 784 C C . ALA A 1 101 ? 14.094 -2.486 -7.471 1.00 82.62 101 ALA A C 1
ATOM 786 O O . ALA A 1 101 ? 14.871 -1.775 -6.834 1.00 82.62 101 ALA A O 1
ATOM 787 N N . GLU A 1 102 ? 14.178 -2.599 -8.789 1.00 77.81 102 GLU A N 1
ATOM 788 C CA . GLU A 1 102 ? 15.079 -1.784 -9.584 1.00 77.81 102 GLU A CA 1
ATOM 789 C C . GLU A 1 102 ? 14.549 -0.347 -9.674 1.00 77.81 102 GLU A C 1
ATOM 791 O O . GLU A 1 102 ? 13.359 -0.092 -9.899 1.00 77.81 102 GLU A O 1
ATOM 796 N N . LEU A 1 103 ? 15.461 0.620 -9.553 1.00 69.06 103 LEU A N 1
ATOM 797 C CA . LEU A 1 103 ? 15.169 1.988 -9.957 1.00 69.06 103 LEU A CA 1
ATOM 798 C C . LEU A 1 103 ? 15.052 2.018 -11.480 1.00 69.06 103 LEU A C 1
ATOM 800 O O . LEU A 1 103 ? 15.998 1.658 -12.186 1.00 69.06 103 LEU A O 1
ATOM 804 N N . GLY A 1 104 ? 13.921 2.503 -11.998 1.00 64.38 104 GLY A N 1
ATOM 805 C CA . GLY A 1 104 ? 13.801 2.780 -13.426 1.00 64.38 104 GLY A CA 1
ATOM 806 C C . GLY A 1 104 ? 14.984 3.635 -13.900 1.00 64.38 104 GLY A C 1
ATOM 807 O O . GLY A 1 104 ? 15.282 4.671 -13.294 1.00 64.38 104 GLY A O 1
ATOM 808 N N . ARG A 1 105 ? 15.648 3.199 -14.987 1.00 57.50 105 ARG A N 1
ATOM 809 C CA . ARG A 1 105 ? 16.950 3.687 -15.512 1.00 57.50 105 ARG A CA 1
ATOM 810 C C . ARG A 1 105 ? 17.076 5.200 -15.734 1.00 57.50 105 ARG A C 1
ATOM 812 O O . ARG A 1 105 ? 18.156 5.675 -16.069 1.00 57.50 105 ARG A O 1
ATOM 819 N N . LYS A 1 106 ? 15.991 5.959 -15.593 1.00 57.38 106 LYS A N 1
ATOM 820 C CA . LYS A 1 106 ? 15.925 7.390 -15.892 1.00 57.38 106 LYS A CA 1
ATOM 821 C C . LYS A 1 106 ? 15.269 8.214 -14.789 1.00 57.38 106 LYS A C 1
ATOM 823 O O . LYS A 1 106 ? 14.552 9.171 -15.065 1.00 57.38 106 LYS A O 1
ATOM 828 N N . THR A 1 107 ? 15.503 7.835 -13.538 1.00 52.81 107 THR A N 1
ATOM 829 C CA . THR A 1 107 ? 15.102 8.664 -12.401 1.00 52.81 107 THR A CA 1
ATOM 830 C C . THR A 1 107 ? 16.089 9.826 -12.268 1.00 52.81 107 THR A C 1
ATOM 832 O O . THR A 1 107 ? 17.269 9.569 -12.022 1.00 52.81 107 THR A O 1
ATOM 835 N N . PRO A 1 108 ? 15.670 11.091 -12.449 1.00 46.53 108 PRO A N 1
ATOM 836 C CA . PRO A 1 108 ? 16.584 12.207 -12.272 1.00 46.53 108 PRO A CA 1
ATOM 837 C C . PRO A 1 108 ? 17.032 12.283 -10.800 1.00 46.53 108 PRO A C 1
ATOM 839 O O . PRO A 1 108 ? 16.207 12.082 -9.899 1.00 46.53 108 PRO A O 1
ATOM 842 N N . PRO A 1 109 ? 18.316 12.579 -10.525 1.00 48.12 109 PRO A N 1
ATOM 843 C CA . PRO A 1 109 ? 18.740 12.920 -9.172 1.00 48.12 109 PRO A CA 1
ATOM 844 C C . PRO A 1 109 ? 17.942 14.145 -8.700 1.00 48.12 109 PRO A C 1
ATOM 846 O O . PRO A 1 109 ? 17.658 15.038 -9.498 1.00 48.12 109 PRO A O 1
ATOM 849 N N . ALA A 1 110 ? 17.538 14.206 -7.427 1.00 49.88 110 ALA A N 1
ATOM 850 C CA . ALA A 1 110 ? 17.010 15.464 -6.907 1.00 49.88 110 ALA A CA 1
ATOM 851 C C . ALA A 1 110 ? 18.148 16.442 -6.646 1.00 49.88 110 ALA A C 1
ATOM 853 O O . ALA A 1 110 ? 19.269 16.052 -6.299 1.00 49.88 110 ALA A O 1
ATOM 854 N N . ASP A 1 111 ? 17.794 17.722 -6.677 1.00 43.09 111 ASP A N 1
ATOM 855 C CA . ASP A 1 111 ? 18.588 18.776 -6.065 1.00 43.09 111 ASP A CA 1
ATOM 856 C C . ASP A 1 111 ? 18.909 18.389 -4.610 1.00 43.09 111 ASP A C 1
ATOM 858 O O . ASP A 1 111 ? 18.006 18.185 -3.793 1.00 43.09 111 ASP A O 1
ATOM 862 N N . GLY A 1 112 ? 20.200 18.248 -4.297 1.00 46.88 112 GLY A N 1
ATOM 863 C CA . GLY A 1 112 ? 20.681 17.840 -2.972 1.00 46.88 112 GLY A CA 1
ATOM 864 C C . GLY A 1 112 ? 21.120 16.376 -2.831 1.00 46.88 112 GLY A C 1
ATOM 865 O O . GLY A 1 112 ? 21.380 15.945 -1.713 1.00 46.88 112 GLY A O 1
ATOM 866 N N . GLY A 1 113 ? 21.232 15.606 -3.921 1.00 40.50 113 GLY A N 1
ATOM 867 C CA . GLY A 1 113 ? 21.890 14.286 -3.916 1.00 40.50 113 GLY A CA 1
ATOM 868 C C . GLY A 1 113 ? 21.045 13.118 -3.390 1.00 40.50 113 GLY A C 1
ATOM 869 O O . GLY A 1 113 ? 21.486 11.973 -3.445 1.00 40.50 113 GLY A O 1
ATOM 870 N N . GLY A 1 114 ? 19.818 13.373 -2.935 1.00 46.59 114 GLY A N 1
ATOM 871 C CA . GLY A 1 114 ? 18.794 12.335 -2.807 1.00 46.59 114 GLY A CA 1
ATOM 872 C C . GLY A 1 114 ? 18.112 12.133 -4.155 1.00 46.59 114 GLY A C 1
ATOM 873 O O . GLY A 1 114 ? 17.835 13.097 -4.851 1.00 46.59 114 GLY A O 1
ATOM 874 N N . VAL A 1 115 ? 17.820 10.907 -4.569 1.00 47.47 115 VAL A N 1
ATOM 875 C CA . VAL A 1 115 ? 16.971 10.676 -5.745 1.00 47.47 115 VAL A CA 1
ATOM 876 C C . VAL A 1 115 ? 15.539 11.016 -5.322 1.00 47.47 115 VAL A C 1
ATOM 878 O O . VAL A 1 115 ? 15.010 10.416 -4.387 1.00 47.47 115 VAL A O 1
ATOM 881 N N . ARG A 1 116 ? 14.910 12.039 -5.918 1.00 47.19 116 ARG A N 1
ATOM 882 C CA . ARG A 1 116 ? 13.536 12.417 -5.538 1.00 47.19 116 ARG A CA 1
ATOM 883 C C . ARG A 1 116 ? 12.597 11.265 -5.894 1.00 47.19 116 ARG A C 1
ATOM 885 O O . ARG A 1 116 ? 12.801 10.570 -6.883 1.00 47.19 116 ARG A O 1
ATOM 892 N N . GLN A 1 117 ? 11.536 11.150 -5.098 1.00 50.31 117 GLN A N 1
ATOM 893 C CA . GLN A 1 117 ? 10.423 10.184 -5.093 1.00 50.31 117 GLN A CA 1
ATOM 894 C C . GLN A 1 117 ? 9.592 10.090 -6.402 1.00 50.31 117 GLN A C 1
ATOM 896 O O . GLN A 1 117 ? 8.360 10.092 -6.367 1.00 50.31 117 GLN A O 1
ATOM 901 N N . LEU A 1 118 ? 10.228 10.065 -7.574 1.00 47.06 118 LEU A N 1
ATOM 902 C CA . LEU A 1 118 ? 9.566 10.031 -8.885 1.00 47.06 118 LEU A CA 1
ATOM 903 C C . LEU A 1 118 ? 10.125 8.956 -9.826 1.00 47.06 118 LEU A C 1
ATOM 905 O O . LEU A 1 118 ? 9.681 8.869 -10.967 1.00 47.06 118 LEU A O 1
ATOM 909 N N . GLY A 1 119 ? 11.054 8.123 -9.356 1.00 56.00 119 GLY A N 1
ATOM 910 C CA . GLY A 1 119 ? 11.389 6.884 -10.045 1.00 56.00 119 GLY A CA 1
ATOM 911 C C . GLY A 1 119 ? 10.233 5.906 -9.909 1.00 56.00 119 GLY A C 1
ATOM 912 O O . GLY A 1 119 ? 9.728 5.689 -8.808 1.00 56.00 119 GLY A O 1
ATOM 913 N N . CYS A 1 120 ? 9.780 5.343 -11.024 1.00 71.88 120 CYS A N 1
ATOM 914 C CA . CYS A 1 120 ? 8.844 4.234 -10.965 1.00 71.88 120 CYS A CA 1
ATOM 915 C C . CYS A 1 120 ? 9.595 2.992 -10.464 1.00 71.88 120 CYS A C 1
ATOM 917 O O . CYS A 1 120 ? 10.652 2.662 -11.005 1.00 71.88 120 CYS A O 1
ATOM 919 N N . LEU A 1 121 ? 9.071 2.349 -9.416 1.00 81.19 121 LEU A N 1
ATOM 920 C CA . LEU A 1 121 ? 9.552 1.049 -8.947 1.00 81.19 121 LEU A CA 1
ATOM 921 C C . LEU A 1 121 ? 9.378 0.032 -10.071 1.00 81.19 121 LEU A C 1
ATOM 923 O O . LEU A 1 121 ? 8.266 -0.105 -10.586 1.00 81.19 121 LEU A O 1
ATOM 927 N N . VAL A 1 122 ? 10.447 -0.675 -10.432 1.00 85.81 122 VAL A N 1
ATOM 928 C CA . VAL A 1 122 ? 10.392 -1.769 -11.403 1.00 85.81 122 VAL A CA 1
ATOM 929 C C . VAL A 1 122 ? 10.765 -3.065 -10.700 1.00 85.81 122 VAL A C 1
ATOM 931 O O . VAL A 1 122 ? 11.883 -3.224 -10.226 1.00 85.81 122 VAL A O 1
ATOM 934 N N . TYR A 1 123 ? 9.833 -4.006 -10.638 1.00 87.19 123 TYR A N 1
ATOM 935 C CA . TYR A 1 123 ? 10.062 -5.317 -10.046 1.00 87.19 123 TYR A CA 1
ATOM 936 C C . TYR A 1 123 ? 10.357 -6.359 -11.121 1.00 87.19 123 TYR A C 1
ATOM 938 O O . TYR A 1 123 ? 9.656 -6.441 -12.132 1.00 87.19 123 TYR A O 1
ATOM 946 N N . GLU A 1 124 ? 11.368 -7.188 -10.891 1.00 85.88 124 GLU A N 1
ATOM 947 C CA . GLU A 1 124 ? 11.702 -8.327 -11.744 1.00 85.88 124 GLU A CA 1
ATOM 948 C C . GLU A 1 124 ? 11.209 -9.636 -11.110 1.00 85.88 124 GLU A C 1
ATOM 950 O O . GLU A 1 124 ? 11.139 -9.750 -9.889 1.00 85.88 124 GLU A O 1
ATOM 955 N N . ASN A 1 125 ? 10.859 -10.623 -11.942 1.00 76.56 125 ASN A N 1
ATOM 956 C CA . ASN A 1 125 ? 10.535 -11.991 -11.523 1.00 76.56 125 ASN A CA 1
ATOM 957 C C . ASN A 1 125 ? 9.432 -12.120 -10.456 1.00 76.56 125 ASN A C 1
ATOM 959 O O . ASN A 1 125 ? 9.434 -13.095 -9.711 1.00 76.56 125 ASN A O 1
ATOM 963 N N . LEU A 1 126 ? 8.458 -11.199 -10.394 1.00 80.44 126 LEU A N 1
ATOM 964 C CA . LEU A 1 126 ? 7.379 -11.262 -9.393 1.00 80.44 126 LEU A CA 1
ATOM 965 C C . LEU A 1 126 ? 6.606 -12.586 -9.394 1.00 80.44 126 LEU A C 1
ATOM 967 O O . LEU A 1 126 ? 6.146 -13.002 -8.342 1.00 80.44 126 LEU A O 1
ATOM 971 N N . GLU A 1 127 ? 6.513 -13.273 -10.533 1.00 74.88 127 GLU A N 1
ATOM 972 C CA . GLU A 1 127 ? 5.882 -14.598 -10.643 1.00 74.88 127 GLU A CA 1
ATOM 973 C C . GLU A 1 127 ? 6.574 -15.684 -9.799 1.00 74.88 127 GLU A C 1
ATOM 975 O O . GLU A 1 127 ? 5.965 -16.699 -9.475 1.00 74.88 127 GLU A O 1
ATOM 980 N N . GLN A 1 128 ? 7.847 -15.489 -9.444 1.00 71.44 128 GLN A N 1
ATOM 981 C CA . GLN A 1 128 ? 8.619 -16.394 -8.584 1.00 71.44 128 GLN A CA 1
ATOM 982 C C . GLN A 1 128 ? 8.452 -16.070 -7.092 1.00 71.44 128 GLN A C 1
ATOM 984 O O . GLN A 1 128 ? 8.989 -16.781 -6.241 1.00 71.44 128 GLN A O 1
ATOM 989 N N . HIS A 1 129 ? 7.726 -14.999 -6.773 1.00 73.94 129 HIS A N 1
ATOM 990 C CA . HIS A 1 129 ? 7.477 -14.536 -5.419 1.00 73.94 129 HIS A CA 1
ATOM 991 C C . HIS A 1 129 ? 5.993 -14.691 -5.079 1.00 73.94 129 HIS A C 1
ATOM 993 O O . HIS A 1 129 ? 5.118 -14.501 -5.921 1.00 73.94 129 HIS A O 1
ATOM 999 N N . ASP A 1 130 ? 5.703 -15.013 -3.820 1.00 74.81 130 ASP A N 1
ATOM 1000 C CA . ASP A 1 130 ? 4.333 -15.052 -3.305 1.00 74.81 130 ASP A CA 1
ATOM 1001 C C . ASP A 1 130 ? 3.858 -13.617 -3.020 1.00 74.81 130 ASP A C 1
ATOM 1003 O O . ASP A 1 130 ? 3.885 -13.136 -1.886 1.00 74.81 130 ASP A O 1
ATOM 1007 N N . VAL A 1 131 ? 3.552 -12.880 -4.092 1.00 87.12 131 VAL A N 1
ATOM 1008 C CA . VAL A 1 131 ? 3.112 -11.482 -4.021 1.00 87.12 131 VAL A CA 1
ATOM 1009 C C . VAL A 1 131 ? 1.644 -11.433 -3.617 1.00 87.12 131 VAL A C 1
ATOM 1011 O O . VAL A 1 131 ? 0.774 -11.975 -4.300 1.00 87.12 131 VAL A O 1
ATOM 1014 N N . ALA A 1 132 ? 1.360 -10.739 -2.520 1.00 94.12 132 ALA A N 1
ATOM 1015 C CA . ALA A 1 132 ? 0.012 -10.591 -1.998 1.00 94.12 132 ALA A CA 1
ATOM 1016 C C . ALA A 1 132 ? -0.714 -9.365 -2.585 1.00 94.12 132 ALA A C 1
ATOM 1018 O O . ALA A 1 132 ? -0.150 -8.587 -3.355 1.00 94.12 132 ALA A O 1
ATOM 1019 N N . ASP A 1 133 ? -1.975 -9.144 -2.202 1.00 96.44 133 ASP A N 1
ATOM 1020 C CA . ASP A 1 133 ? -2.693 -7.916 -2.577 1.00 96.44 133 ASP A CA 1
ATOM 1021 C C . ASP A 1 133 ? -2.180 -6.680 -1.822 1.00 96.44 133 ASP A C 1
ATOM 1023 O O . ASP A 1 133 ? -2.229 -5.571 -2.353 1.00 96.44 133 ASP A O 1
ATOM 1027 N N . PHE A 1 134 ? -1.665 -6.864 -0.604 1.00 96.75 134 PHE A N 1
ATOM 1028 C CA . PHE A 1 134 ? -1.020 -5.831 0.202 1.00 96.75 134 PHE A CA 1
ATOM 1029 C C . PHE A 1 134 ? 0.400 -6.249 0.570 1.00 96.75 134 PHE A C 1
ATOM 1031 O O . PHE A 1 134 ? 0.605 -7.298 1.174 1.00 96.75 134 PHE A O 1
ATOM 1038 N N . ASN A 1 135 ? 1.371 -5.400 0.246 1.00 94.25 135 ASN A N 1
ATOM 1039 C CA . A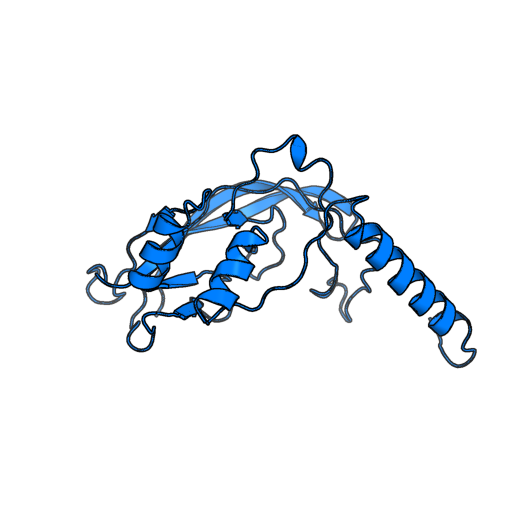SN A 1 135 ? 2.786 -5.657 0.476 1.00 94.25 135 ASN A CA 1
ATOM 1040 C C . ASN A 1 135 ? 3.510 -4.380 0.913 1.00 94.25 135 ASN A C 1
ATOM 1042 O O . ASN A 1 135 ? 2.995 -3.258 0.808 1.00 94.25 135 ASN A O 1
ATOM 1046 N N . ARG A 1 136 ? 4.756 -4.560 1.342 1.00 91.25 136 ARG A N 1
ATOM 1047 C CA . ARG A 1 136 ? 5.726 -3.508 1.641 1.00 91.25 136 ARG A CA 1
ATOM 1048 C C . ARG A 1 136 ? 6.876 -3.530 0.646 1.00 91.25 136 ARG A C 1
ATOM 1050 O O . ARG A 1 136 ? 7.308 -4.599 0.224 1.00 91.25 136 ARG A O 1
ATOM 1057 N N . THR A 1 137 ? 7.389 -2.356 0.296 1.00 88.38 137 THR A N 1
ATOM 1058 C CA . THR A 1 137 ? 8.675 -2.239 -0.405 1.00 88.38 137 THR A CA 1
ATOM 1059 C C . THR A 1 137 ? 9.803 -2.783 0.474 1.00 88.38 137 THR A C 1
ATOM 1061 O O . THR A 1 137 ? 9.728 -2.686 1.699 1.00 88.38 137 THR A O 1
ATOM 1064 N N . ALA A 1 138 ? 10.870 -3.316 -0.123 1.00 86.12 138 ALA A N 1
ATOM 1065 C CA . ALA A 1 138 ? 12.111 -3.561 0.622 1.00 86.12 138 ALA A CA 1
ATOM 1066 C C . ALA A 1 138 ? 12.908 -2.260 0.828 1.00 86.12 138 ALA A C 1
ATOM 1068 O O . ALA A 1 138 ? 13.802 -2.182 1.668 1.00 86.12 138 ALA A O 1
ATOM 1069 N N . GLU A 1 139 ? 12.579 -1.241 0.038 1.00 80.88 139 GLU A N 1
ATOM 1070 C CA . GLU A 1 139 ? 13.219 0.060 0.013 1.00 80.88 139 GLU A CA 1
ATOM 1071 C C . GLU A 1 139 ? 12.807 0.927 1.209 1.00 80.88 139 GLU A C 1
ATOM 1073 O O . GLU A 1 139 ? 11.629 1.008 1.565 1.00 80.88 139 GLU A O 1
ATOM 1078 N N . ASP A 1 140 ? 13.776 1.641 1.778 1.00 74.25 140 ASP A N 1
ATOM 1079 C CA . ASP A 1 140 ? 13.668 2.460 2.989 1.00 74.25 140 ASP A CA 1
ATOM 1080 C C . ASP A 1 140 ? 13.398 3.947 2.686 1.00 74.25 140 ASP A C 1
ATOM 1082 O O . ASP A 1 140 ? 13.856 4.855 3.377 1.00 74.25 140 ASP A O 1
ATOM 1086 N N . TRP A 1 141 ? 12.641 4.217 1.623 1.00 73.31 141 TRP A N 1
ATOM 1087 C CA . TRP A 1 141 ? 12.514 5.551 1.024 1.00 73.31 141 TRP A CA 1
ATOM 1088 C C . TRP A 1 141 ? 11.682 6.565 1.815 1.00 73.31 141 TRP A C 1
ATOM 1090 O O . TRP A 1 141 ? 11.612 7.742 1.438 1.00 73.31 141 TRP A O 1
ATOM 1100 N N . ALA A 1 142 ? 11.020 6.135 2.886 1.00 71.62 142 ALA A N 1
ATOM 1101 C CA . ALA A 1 142 ? 10.333 7.035 3.797 1.00 71.62 142 ALA A CA 1
ATOM 1102 C C . ALA A 1 142 ? 11.235 7.464 4.962 1.00 71.62 142 ALA A C 1
ATOM 1104 O O . ALA A 1 142 ? 12.189 6.788 5.336 1.00 71.62 142 ALA A O 1
ATOM 1105 N N . ALA A 1 143 ? 10.902 8.599 5.577 1.00 69.75 143 ALA A N 1
ATOM 1106 C CA . ALA A 1 143 ? 11.663 9.133 6.702 1.00 69.75 143 ALA A CA 1
ATOM 1107 C C . ALA A 1 143 ? 11.763 8.118 7.854 1.00 69.75 143 ALA A C 1
ATOM 1109 O O . ALA A 1 143 ? 10.744 7.651 8.336 1.00 69.75 143 ALA A O 1
ATOM 1110 N N . GLY A 1 144 ? 12.970 7.827 8.342 1.00 71.12 144 GLY A N 1
ATOM 1111 C CA . GLY A 1 144 ? 13.156 6.842 9.416 1.00 71.12 144 GLY A CA 1
ATOM 1112 C C . GLY A 1 144 ? 13.164 5.392 8.929 1.00 71.12 144 GLY A C 1
ATOM 1113 O O . GLY A 1 144 ? 12.825 4.498 9.695 1.00 71.12 144 GLY A O 1
ATOM 1114 N N . ASN A 1 145 ? 13.556 5.167 7.674 1.00 74.75 145 ASN A N 1
ATOM 1115 C CA . ASN A 1 145 ? 13.726 3.856 7.056 1.00 74.75 145 ASN A CA 1
ATOM 1116 C C . ASN A 1 145 ? 12.447 3.004 7.060 1.00 74.75 145 ASN A C 1
ATOM 1118 O O . ASN A 1 145 ? 12.476 1.808 7.356 1.00 74.75 145 ASN A O 1
ATOM 1122 N N . MET A 1 146 ? 11.296 3.619 6.789 1.00 75.88 146 MET A N 1
ATOM 1123 C CA . MET A 1 146 ? 10.041 2.869 6.711 1.00 75.88 146 MET A CA 1
ATOM 1124 C C . MET A 1 146 ? 9.745 2.467 5.269 1.00 75.88 146 MET A C 1
ATOM 1126 O O . MET A 1 146 ? 9.974 3.260 4.346 1.00 75.88 146 MET A O 1
ATOM 1130 N N . PRO A 1 147 ? 9.195 1.264 5.068 1.00 82.81 147 PRO A N 1
ATOM 1131 C CA . PRO A 1 147 ? 8.823 0.809 3.748 1.00 82.81 147 PRO A CA 1
ATOM 1132 C C . PRO A 1 147 ? 7.486 1.416 3.315 1.00 82.81 147 PRO A C 1
ATOM 1134 O O . PRO A 1 147 ? 6.548 1.572 4.106 1.00 82.81 147 PRO A O 1
ATOM 1137 N N . LEU A 1 148 ? 7.380 1.719 2.024 1.00 87.69 148 LEU A N 1
ATOM 1138 C CA . LEU A 1 148 ? 6.136 2.159 1.405 1.00 87.69 148 LEU A CA 1
ATOM 1139 C C . LEU A 1 148 ? 5.202 0.969 1.160 1.00 87.69 148 LEU A C 1
ATOM 1141 O O . LEU A 1 148 ? 5.614 -0.191 1.157 1.00 87.69 148 LEU A O 1
ATOM 1145 N N . TRP A 1 149 ? 3.926 1.268 0.932 1.00 91.75 149 TRP A N 1
ATOM 1146 C CA . TRP A 1 149 ? 2.929 0.270 0.557 1.00 91.75 149 TRP A CA 1
ATOM 1147 C C . TRP A 1 149 ? 2.943 0.011 -0.948 1.00 91.75 149 TRP A C 1
ATOM 1149 O O . TRP A 1 149 ? 2.926 0.952 -1.744 1.00 91.75 149 TRP A O 1
ATOM 1159 N N . VAL A 1 150 ? 2.886 -1.265 -1.320 1.00 92.44 150 VAL A N 1
ATOM 1160 C CA . VAL A 1 150 ? 2.661 -1.730 -2.693 1.00 92.44 150 VAL A CA 1
ATOM 1161 C C . VAL A 1 150 ? 1.443 -2.633 -2.679 1.00 92.44 150 VAL A C 1
ATOM 1163 O O . VAL A 1 150 ? 1.388 -3.597 -1.918 1.00 92.44 150 VAL A O 1
ATOM 1166 N N . VAL A 1 151 ? 0.456 -2.316 -3.509 1.00 94.62 151 VAL A N 1
ATOM 1167 C CA . VAL A 1 151 ? -0.796 -3.071 -3.570 1.00 94.62 151 VAL A CA 1
ATOM 1168 C C . VAL A 1 151 ? -1.090 -3.538 -4.983 1.00 94.62 151 VAL A C 1
ATOM 1170 O O . VAL A 1 151 ? -0.639 -2.911 -5.945 1.00 94.62 151 VAL A O 1
ATOM 1173 N N . SER A 1 152 ? -1.863 -4.614 -5.103 1.00 94.06 152 SER A N 1
ATOM 1174 C CA . SER A 1 152 ? -2.339 -5.097 -6.397 1.00 94.06 152 SER A CA 1
ATOM 1175 C C . SER A 1 152 ? -3.279 -4.088 -7.069 1.00 94.06 152 SER A C 1
ATOM 1177 O O . SER A 1 152 ? -3.861 -3.189 -6.446 1.00 94.06 152 SER A O 1
ATOM 1179 N N . ASP A 1 153 ? -3.454 -4.246 -8.376 1.00 92.38 153 ASP A N 1
ATOM 1180 C CA . ASP A 1 153 ? -4.406 -3.475 -9.174 1.00 92.38 153 ASP A CA 1
ATOM 1181 C C . ASP A 1 153 ? -5.851 -3.631 -8.672 1.00 92.38 153 ASP A C 1
ATOM 1183 O O . ASP A 1 153 ? -6.577 -2.637 -8.572 1.00 92.38 153 ASP A O 1
ATOM 1187 N N . ARG A 1 154 ? -6.237 -4.839 -8.245 1.00 95.44 154 ARG A N 1
ATOM 1188 C CA . ARG A 1 154 ? -7.553 -5.158 -7.672 1.00 95.44 154 ARG A CA 1
ATOM 1189 C C . ARG A 1 154 ? -7.877 -4.302 -6.449 1.00 95.44 154 ARG A C 1
ATOM 1191 O O . ARG A 1 154 ? -9.027 -3.887 -6.279 1.00 95.44 154 ARG A O 1
ATOM 1198 N N . VAL A 1 155 ? -6.885 -3.980 -5.612 1.00 97.12 155 VAL A N 1
ATOM 1199 C CA . VAL A 1 155 ? -7.077 -3.066 -4.472 1.00 97.12 155 VAL A CA 1
ATOM 1200 C C . VAL A 1 155 ? -7.453 -1.674 -4.973 1.00 97.12 155 VAL A C 1
ATOM 1202 O O . VAL A 1 155 ? -8.444 -1.097 -4.521 1.00 97.12 155 VAL A O 1
ATOM 1205 N N . ARG A 1 156 ? -6.723 -1.137 -5.958 1.00 95.88 156 ARG A N 1
ATOM 1206 C CA . ARG A 1 156 ? -7.054 0.159 -6.571 1.00 95.88 156 ARG A CA 1
ATOM 1207 C C . ARG A 1 156 ? -8.450 0.139 -7.203 1.00 95.88 156 ARG A C 1
ATOM 1209 O O . ARG A 1 156 ? -9.203 1.101 -7.043 1.00 95.88 156 ARG A O 1
ATOM 1216 N N . GLU A 1 157 ? -8.814 -0.931 -7.901 1.00 97.25 157 GLU A N 1
ATOM 1217 C CA . GLU A 1 157 ? -10.146 -1.085 -8.495 1.00 97.25 157 GLU A CA 1
ATOM 1218 C C . GLU A 1 157 ? -11.256 -1.075 -7.443 1.00 97.25 157 GLU A C 1
ATOM 1220 O O . GLU A 1 157 ? -12.269 -0.396 -7.633 1.00 97.25 157 GLU A O 1
ATOM 1225 N N . LEU A 1 158 ? -11.054 -1.743 -6.301 1.00 97.38 158 LEU A N 1
ATOM 1226 C CA . LEU A 1 158 ? -11.994 -1.692 -5.183 1.00 97.38 158 LEU A CA 1
ATOM 1227 C C . LEU A 1 158 ? -12.172 -0.258 -4.670 1.00 97.38 158 LEU A C 1
ATOM 1229 O O . LEU A 1 158 ? -13.307 0.169 -4.447 1.00 97.38 158 LEU A O 1
ATOM 1233 N N . PHE A 1 159 ? -11.082 0.505 -4.525 1.00 97.25 159 PHE A N 1
ATOM 1234 C CA . PHE A 1 159 ? -11.156 1.908 -4.105 1.00 97.25 159 PHE A CA 1
ATOM 1235 C C . PHE A 1 159 ? -12.008 2.744 -5.059 1.00 97.25 159 PHE A C 1
ATOM 1237 O O . PHE A 1 159 ? -12.852 3.521 -4.610 1.00 97.25 159 PHE A O 1
ATOM 1244 N N . LEU A 1 160 ? -11.820 2.565 -6.367 1.00 96.12 160 LEU A N 1
ATOM 1245 C CA . LEU A 1 160 ? -12.588 3.281 -7.384 1.00 96.12 160 LEU A CA 1
ATOM 1246 C C . LEU A 1 160 ? -14.065 2.869 -7.367 1.00 96.12 160 LEU A C 1
ATOM 1248 O O . LEU A 1 160 ? -14.941 3.734 -7.303 1.00 96.12 160 LEU A O 1
ATOM 1252 N N . ARG A 1 161 ? -14.344 1.561 -7.366 1.00 97.06 161 ARG A N 1
ATOM 1253 C CA . ARG A 1 161 ? -15.703 1.001 -7.387 1.00 97.06 161 ARG A CA 1
ATOM 1254 C C . ARG A 1 161 ? -16.513 1.410 -6.159 1.00 97.06 161 ARG A C 1
ATOM 1256 O O . ARG A 1 161 ? -17.653 1.850 -6.293 1.00 97.06 161 ARG A O 1
ATOM 1263 N N . ASN A 1 162 ? -15.911 1.316 -4.976 1.00 95.88 162 ASN A N 1
ATOM 1264 C CA . ASN A 1 162 ? -16.582 1.573 -3.701 1.00 95.88 162 ASN A CA 1
ATOM 1265 C C . ASN A 1 162 ? -16.407 3.025 -3.220 1.00 95.88 162 ASN A C 1
ATOM 1267 O O . ASN A 1 162 ? -16.863 3.378 -2.133 1.00 95.88 162 ASN A O 1
ATOM 1271 N N . LYS A 1 163 ? -15.766 3.889 -4.023 1.00 95.75 163 LYS A N 1
ATOM 1272 C CA . LYS A 1 163 ? -15.489 5.300 -3.697 1.00 95.75 163 LYS A CA 1
ATOM 1273 C C . LYS A 1 163 ? -14.770 5.458 -2.350 1.00 95.75 163 LYS A C 1
ATOM 1275 O O . LYS A 1 163 ? -15.087 6.368 -1.569 1.00 95.75 163 LYS A O 1
ATOM 1280 N N . LEU A 1 164 ? -13.819 4.566 -2.081 1.00 96.44 164 LEU A N 1
ATOM 1281 C CA . LEU A 1 164 ? -12.954 4.650 -0.910 1.00 96.44 164 LEU A CA 1
ATOM 1282 C C . LEU A 1 164 ? -11.970 5.815 -1.079 1.00 96.44 164 LEU A C 1
ATOM 1284 O O . LEU A 1 164 ? -11.601 6.190 -2.193 1.00 96.44 164 LEU A O 1
ATOM 1288 N N . LYS A 1 165 ? -11.567 6.429 0.033 1.00 94.00 165 LYS A N 1
ATOM 1289 C CA . LYS A 1 165 ? -10.741 7.646 0.060 1.00 94.00 165 LYS A CA 1
ATOM 1290 C C . LYS A 1 165 ? -9.518 7.469 0.947 1.00 94.00 165 LYS A C 1
ATOM 1292 O O . LYS A 1 165 ? -9.504 6.602 1.810 1.00 94.00 165 LYS A O 1
ATOM 1297 N N . GLY A 1 166 ? -8.531 8.350 0.784 1.00 90.00 166 GLY A N 1
ATOM 1298 C CA . GLY A 1 166 ? -7.381 8.448 1.691 1.00 90.00 166 GLY A CA 1
ATOM 1299 C C . GLY A 1 166 ? -6.057 7.930 1.139 1.00 90.00 166 GLY A C 1
ATOM 1300 O O . GLY A 1 166 ? -5.020 8.208 1.730 1.00 90.00 166 GLY A O 1
ATOM 1301 N N . TRP A 1 167 ? -6.076 7.265 -0.017 1.00 90.56 167 TRP A N 1
ATOM 1302 C CA . TRP A 1 167 ? -4.878 6.847 -0.742 1.00 90.56 167 TRP A CA 1
ATOM 1303 C C . TRP A 1 167 ? -4.766 7.516 -2.105 1.00 90.56 167 TRP A C 1
ATOM 1305 O O . TRP A 1 167 ? -5.759 7.729 -2.801 1.00 90.56 167 TRP A O 1
ATOM 1315 N N . ALA A 1 168 ? -3.526 7.822 -2.477 1.00 87.19 168 ALA A N 1
ATOM 1316 C CA . ALA A 1 168 ? -3.144 8.206 -3.823 1.00 87.19 168 ALA A CA 1
ATOM 1317 C C . ALA A 1 168 ? -2.307 7.071 -4.415 1.00 87.19 168 ALA A C 1
ATOM 1319 O O . ALA A 1 168 ? -1.264 6.720 -3.869 1.00 87.19 168 ALA A O 1
ATOM 1320 N N . PHE A 1 169 ? -2.767 6.509 -5.529 1.00 88.56 169 PHE A N 1
ATOM 1321 C CA . PHE A 1 169 ? -2.080 5.411 -6.199 1.00 88.56 169 PHE A CA 1
ATOM 1322 C C . PHE A 1 169 ? -1.090 5.955 -7.221 1.00 88.56 169 PHE A C 1
ATOM 1324 O O . PHE A 1 169 ? -1.448 6.784 -8.062 1.00 88.56 169 PHE A O 1
ATOM 1331 N N . ARG A 1 170 ? 0.145 5.462 -7.160 1.00 86.06 170 ARG A N 1
ATOM 1332 C CA . ARG A 1 170 ? 1.168 5.671 -8.185 1.00 86.06 170 ARG A CA 1
ATOM 1333 C C . ARG A 1 170 ? 1.523 4.315 -8.787 1.00 86.06 170 ARG A C 1
ATOM 1335 O O . ARG A 1 170 ? 1.570 3.344 -8.035 1.00 86.06 170 ARG A O 1
ATOM 1342 N N . PRO A 1 171 ? 1.725 4.231 -10.110 1.00 84.06 171 PRO A N 1
ATOM 1343 C CA . PRO A 1 171 ? 2.060 2.966 -10.736 1.00 84.06 171 PRO A CA 1
ATOM 1344 C C . PRO A 1 171 ? 3.426 2.475 -10.252 1.00 84.06 171 PRO A C 1
ATOM 1346 O O . PRO A 1 171 ? 4.362 3.261 -10.085 1.00 84.06 171 PRO A O 1
ATOM 1349 N N . VAL A 1 172 ? 3.504 1.162 -10.072 1.00 86.00 172 VAL A N 1
ATOM 1350 C CA . VAL A 1 172 ? 4.735 0.374 -10.021 1.00 86.00 172 VAL A CA 1
ATOM 1351 C C . VAL A 1 172 ? 4.696 -0.572 -11.218 1.00 86.00 172 VAL A C 1
ATOM 1353 O O . VAL A 1 172 ? 3.612 -0.907 -11.704 1.00 86.00 172 VAL A O 1
ATOM 1356 N N . LEU A 1 173 ? 5.852 -0.961 -11.738 1.00 87.25 173 LEU A N 1
ATOM 1357 C CA . LEU A 1 173 ? 5.957 -1.713 -12.984 1.00 87.25 173 LEU A CA 1
ATOM 1358 C C . LEU A 1 173 ? 6.538 -3.092 -12.726 1.00 87.25 173 LEU A C 1
ATOM 1360 O O . LEU A 1 173 ? 7.397 -3.273 -11.867 1.00 87.25 173 LEU A O 1
ATOM 1364 N N . VAL A 1 174 ? 6.114 -4.048 -13.543 1.00 88.38 174 VAL A N 1
ATOM 1365 C CA . VAL A 1 174 ? 6.816 -5.320 -13.700 1.00 88.38 174 VAL A CA 1
ATOM 1366 C C . VAL A 1 174 ? 7.749 -5.193 -14.894 1.00 88.38 174 VAL A C 1
ATOM 1368 O O . VAL A 1 174 ? 7.330 -4.744 -15.965 1.00 88.38 174 VAL A O 1
ATOM 1371 N N . LYS A 1 175 ? 9.015 -5.562 -14.720 1.00 87.31 175 LYS A N 1
ATOM 1372 C CA . LYS A 1 175 ? 10.030 -5.518 -15.773 1.00 87.31 175 LYS A CA 1
ATOM 1373 C C . LYS A 1 175 ? 9.549 -6.292 -16.997 1.00 87.31 175 LYS A C 1
ATOM 1375 O O . LYS A 1 175 ? 8.955 -7.357 -16.877 1.00 87.31 175 LYS A O 1
ATOM 1380 N N . ALA A 1 176 ? 9.782 -5.718 -18.173 1.00 87.44 176 ALA A N 1
ATOM 1381 C CA . ALA A 1 176 ? 9.346 -6.245 -19.470 1.00 87.44 176 ALA A CA 1
ATOM 1382 C C . ALA A 1 176 ? 7.822 -6.422 -19.666 1.00 87.44 176 ALA A C 1
ATOM 1384 O O . ALA A 1 176 ? 7.408 -6.896 -20.722 1.00 87.44 176 ALA A O 1
ATOM 1385 N N . SER A 1 177 ? 6.975 -5.991 -18.723 1.00 88.12 177 SER A N 1
ATOM 1386 C CA . SER A 1 177 ? 5.534 -5.872 -18.978 1.00 88.12 177 SER A CA 1
ATOM 1387 C C . SER A 1 177 ? 5.245 -4.834 -20.066 1.00 88.12 177 SER A C 1
ATOM 1389 O O . SER A 1 177 ? 6.044 -3.927 -20.306 1.00 88.12 177 SER A O 1
ATOM 1391 N N . GLU A 1 178 ? 4.067 -4.916 -20.687 1.00 89.19 178 GLU A N 1
ATOM 1392 C CA . GLU A 1 178 ? 3.616 -3.940 -21.689 1.00 89.19 178 GLU A CA 1
ATOM 1393 C C . GLU A 1 178 ? 3.700 -2.498 -21.162 1.00 89.19 178 GLU A C 1
ATOM 1395 O O . GLU A 1 178 ? 4.245 -1.615 -21.824 1.00 89.19 178 GLU A O 1
ATOM 1400 N N . MET A 1 179 ? 3.256 -2.274 -19.921 1.00 86.50 179 MET A N 1
ATOM 1401 C CA . MET A 1 179 ? 3.310 -0.960 -19.282 1.00 86.50 179 MET A CA 1
ATOM 1402 C C . MET A 1 179 ? 4.752 -0.498 -19.017 1.00 86.50 179 MET A C 1
ATOM 1404 O O . MET A 1 179 ? 5.038 0.692 -19.132 1.00 86.50 179 MET A O 1
ATOM 1408 N N . HIS A 1 180 ? 5.672 -1.416 -18.701 1.00 87.69 180 HIS A N 1
ATOM 1409 C CA . HIS A 1 180 ? 7.095 -1.093 -18.568 1.00 87.69 180 HIS A CA 1
ATOM 1410 C C . HIS A 1 180 ? 7.725 -0.697 -19.905 1.00 87.69 180 HIS A C 1
ATOM 1412 O O . HIS A 1 180 ? 8.420 0.314 -19.975 1.00 87.69 180 HIS A O 1
ATOM 1418 N N . ILE A 1 181 ? 7.443 -1.449 -20.970 1.00 89.38 181 ILE A N 1
ATOM 1419 C CA . ILE A 1 181 ? 7.941 -1.157 -22.320 1.00 89.38 181 ILE A CA 1
ATOM 1420 C C . ILE A 1 181 ? 7.445 0.216 -22.784 1.00 89.38 181 ILE A C 1
ATOM 1422 O O . ILE A 1 181 ? 8.227 1.029 -23.279 1.00 89.38 181 ILE A O 1
ATOM 1426 N N . GLU A 1 182 ? 6.159 0.502 -22.584 1.00 88.56 182 GLU A N 1
ATOM 1427 C CA . GLU A 1 182 ? 5.573 1.791 -22.948 1.00 88.56 182 GLU A CA 1
ATOM 1428 C C . GLU A 1 182 ? 6.152 2.940 -22.113 1.00 88.56 182 GLU A C 1
ATOM 1430 O O . GLU A 1 182 ? 6.486 3.996 -22.654 1.00 88.56 182 GLU A O 1
ATOM 1435 N N . TYR A 1 183 ? 6.345 2.726 -20.808 1.00 86.19 183 TYR A N 1
ATOM 1436 C CA . TYR A 1 183 ? 7.008 3.688 -19.929 1.00 86.19 183 TYR A CA 1
ATOM 1437 C C . TYR A 1 183 ? 8.421 4.026 -20.422 1.00 86.19 183 TYR A C 1
ATOM 1439 O O . TYR A 1 183 ? 8.762 5.205 -20.551 1.00 86.19 183 TYR A O 1
ATOM 1447 N N . GLU A 1 184 ? 9.236 3.016 -20.744 1.00 85.44 184 GLU A N 1
ATOM 1448 C CA . GLU A 1 184 ? 10.582 3.233 -21.279 1.00 85.44 184 GLU A CA 1
ATOM 1449 C C . GLU A 1 184 ? 10.542 3.972 -22.619 1.00 85.44 184 GLU A C 1
ATOM 1451 O O . GLU A 1 184 ? 11.307 4.918 -22.819 1.00 85.44 184 GLU A O 1
ATOM 1456 N N . ARG A 1 185 ? 9.622 3.604 -23.519 1.00 87.81 185 ARG A N 1
ATOM 1457 C CA . ARG A 1 185 ? 9.453 4.264 -24.819 1.00 87.81 185 ARG A CA 1
ATOM 1458 C C . ARG A 1 185 ? 9.127 5.750 -24.667 1.00 87.81 185 ARG A C 1
ATOM 1460 O O . ARG A 1 185 ? 9.756 6.579 -25.327 1.00 87.81 185 ARG A O 1
ATOM 1467 N N . LEU A 1 186 ? 8.172 6.093 -23.800 1.00 86.00 186 LEU A N 1
ATOM 1468 C CA . LEU A 1 186 ? 7.763 7.478 -23.552 1.00 86.00 186 LEU A CA 1
ATOM 1469 C C . LEU A 1 186 ? 8.907 8.309 -22.972 1.00 86.00 186 LEU A C 1
ATOM 1471 O O . LEU A 1 186 ? 9.180 9.406 -23.461 1.00 86.00 186 LEU A O 1
ATOM 1475 N N . TRP A 1 187 ? 9.610 7.778 -21.970 1.00 81.88 187 TRP A N 1
ATOM 1476 C CA . TRP A 1 187 ? 10.756 8.475 -21.396 1.00 81.88 187 TRP A CA 1
ATOM 1477 C C . TRP A 1 187 ? 11.887 8.630 -22.405 1.00 81.88 187 TRP A C 1
ATOM 1479 O O . TRP A 1 187 ? 12.439 9.719 -22.515 1.00 81.88 187 TRP A O 1
ATOM 1489 N N . ASN A 1 188 ? 12.223 7.592 -23.172 1.00 83.00 188 ASN A N 1
ATOM 1490 C CA . ASN A 1 188 ? 13.227 7.683 -24.234 1.00 83.00 188 ASN A CA 1
ATOM 1491 C C . ASN A 1 188 ? 12.908 8.813 -25.217 1.00 83.00 188 ASN A C 1
ATOM 1493 O O . ASN A 1 188 ? 13.760 9.677 -25.415 1.00 83.00 188 ASN A O 1
ATOM 1497 N N . GLY A 1 189 ? 11.669 8.875 -25.712 1.00 83.62 189 GLY A N 1
ATOM 1498 C CA . GLY A 1 189 ? 11.235 9.954 -26.597 1.00 83.62 189 GLY A CA 1
ATOM 1499 C C . GLY A 1 189 ? 11.313 11.338 -25.945 1.00 83.62 189 GLY A C 1
ATOM 1500 O O . GLY A 1 189 ? 11.762 12.290 -26.580 1.00 83.62 189 GLY A O 1
ATOM 1501 N N . LEU A 1 190 ? 10.941 11.463 -24.665 1.00 82.06 190 LEU A N 1
ATOM 1502 C CA . LEU A 1 190 ? 11.069 12.729 -23.939 1.00 82.06 190 LEU A CA 1
ATOM 1503 C C . LEU A 1 190 ? 12.535 13.164 -23.824 1.00 82.06 190 LEU A C 1
ATOM 1505 O O . LEU A 1 190 ? 12.854 14.308 -24.131 1.00 82.06 190 LEU A O 1
ATOM 1509 N N . PHE A 1 191 ? 13.437 12.266 -23.421 1.00 77.56 191 PHE A N 1
ATOM 1510 C CA . PHE A 1 191 ? 14.862 12.585 -23.297 1.00 77.56 191 PHE A CA 1
ATOM 1511 C C . PHE A 1 191 ? 15.485 12.983 -24.633 1.00 77.56 191 PHE A C 1
ATOM 1513 O O . PHE A 1 191 ? 16.251 13.941 -24.668 1.00 77.56 191 PHE A O 1
ATOM 1520 N N . GLU A 1 192 ? 15.136 12.301 -25.724 1.00 83.69 192 GLU A N 1
ATOM 1521 C CA . GLU A 1 192 ? 15.577 12.675 -27.071 1.00 83.69 192 GLU A CA 1
ATOM 1522 C C . GLU A 1 192 ? 15.110 14.088 -27.444 1.00 83.69 192 GLU A C 1
ATOM 1524 O O . GLU A 1 192 ? 15.902 14.885 -27.944 1.00 83.69 192 GLU A O 1
ATOM 1529 N N . GLN A 1 193 ? 13.858 14.441 -27.135 1.00 81.88 193 GLN A N 1
ATOM 1530 C CA . GLN A 1 193 ? 13.335 15.790 -27.371 1.00 81.88 193 GLN A CA 1
ATOM 1531 C C . GLN A 1 193 ? 14.039 16.852 -26.521 1.00 81.88 193 GLN A C 1
ATOM 1533 O O . GLN A 1 193 ? 14.358 17.928 -27.028 1.00 81.88 193 GLN A O 1
ATOM 1538 N N . VAL A 1 194 ? 14.304 16.566 -25.240 1.00 81.19 194 VAL A N 1
ATOM 1539 C CA . VAL A 1 194 ? 15.023 17.503 -24.364 1.00 81.19 194 VAL A CA 1
ATOM 1540 C C . VAL A 1 194 ? 16.470 17.674 -24.841 1.00 81.19 194 VAL A C 1
ATOM 1542 O O . VAL A 1 194 ? 16.948 18.804 -24.889 1.00 81.19 194 VAL A O 1
ATOM 1545 N N . ALA A 1 195 ? 17.140 16.592 -25.249 1.00 78.44 195 ALA A N 1
ATOM 1546 C CA . ALA A 1 195 ? 18.511 16.609 -25.767 1.00 78.44 195 ALA A CA 1
ATOM 1547 C C . ALA A 1 195 ? 18.648 17.318 -27.123 1.00 78.44 195 ALA A C 1
ATOM 1549 O O . ALA A 1 195 ? 19.665 17.956 -27.384 1.00 78.44 195 ALA A O 1
ATOM 1550 N N . ALA A 1 196 ? 17.630 17.238 -27.981 1.00 81.81 196 ALA A N 1
ATOM 1551 C CA . ALA A 1 196 ? 17.624 17.907 -29.281 1.00 81.81 196 ALA A CA 1
ATOM 1552 C C . ALA A 1 196 ? 17.467 19.437 -29.187 1.00 81.81 196 ALA A C 1
ATOM 1554 O O . ALA A 1 196 ? 17.733 20.145 -30.161 1.00 81.81 196 ALA A O 1
ATOM 1555 N N . ASN A 1 197 ? 17.032 19.968 -28.041 1.00 78.69 197 ASN A N 1
ATOM 1556 C CA . ASN A 1 197 ? 16.910 21.405 -27.835 1.00 78.69 197 ASN A CA 1
ATOM 1557 C C . ASN A 1 197 ? 18.253 21.998 -27.382 1.00 78.69 197 ASN A C 1
ATOM 1559 O O . ASN A 1 197 ? 18.672 21.823 -26.241 1.00 78.69 197 ASN A O 1
ATOM 1563 N N . SER A 1 198 ? 18.891 22.764 -28.269 1.00 71.44 198 SER A N 1
ATOM 1564 C CA . SER A 1 198 ? 20.200 23.395 -28.048 1.00 71.44 198 SER A CA 1
ATOM 1565 C C . SER A 1 198 ? 20.242 24.440 -26.925 1.00 71.44 198 SER A C 1
ATOM 1567 O O . SER A 1 198 ? 21.324 24.907 -26.580 1.00 71.44 198 SER A O 1
ATOM 1569 N N . GLN A 1 199 ? 19.092 24.822 -26.361 1.00 74.75 199 GLN A N 1
ATOM 1570 C CA . GLN A 1 199 ? 19.008 25.711 -25.199 1.00 74.75 199 GLN A CA 1
ATOM 1571 C C . GLN A 1 199 ? 19.021 24.963 -23.857 1.00 74.75 199 GLN A C 1
ATOM 1573 O O . GLN A 1 199 ? 19.156 25.601 -22.813 1.00 74.75 199 GLN A O 1
ATOM 1578 N N . ASN A 1 200 ? 18.881 23.633 -23.864 1.00 68.81 200 ASN A N 1
ATOM 1579 C CA . ASN A 1 200 ? 18.962 22.821 -22.656 1.00 68.81 200 ASN A CA 1
ATOM 1580 C C . ASN A 1 200 ? 20.428 22.469 -22.374 1.00 68.81 200 ASN A C 1
ATOM 1582 O O . ASN A 1 200 ? 21.069 21.767 -23.153 1.00 68.81 200 ASN A O 1
ATOM 1586 N N . PHE A 1 201 ? 20.951 22.947 -21.248 1.00 56.03 201 PHE A N 1
ATOM 1587 C CA . PHE A 1 201 ? 22.261 22.551 -20.736 1.00 56.03 201 PHE A CA 1
ATOM 1588 C C . PHE A 1 201 ? 22.054 21.421 -19.722 1.00 56.03 201 PHE A C 1
ATOM 1590 O O . PHE A 1 201 ? 21.331 21.613 -18.743 1.00 56.03 201 PHE A O 1
ATOM 1597 N N . PHE A 1 202 ? 22.640 20.253 -19.990 1.00 53.66 202 PHE A N 1
ATOM 1598 C CA . PHE A 1 202 ? 22.688 19.117 -19.065 1.00 53.66 202 PHE A CA 1
ATOM 1599 C C . PHE A 1 202 ? 24.000 19.116 -18.287 1.00 53.66 202 PHE A C 1
ATOM 1601 O O . PHE A 1 202 ? 25.037 19.465 -18.901 1.00 53.66 202 PHE A O 1
#